Protein AF-0000000070788888 (afdb_homodimer)

Radius of gyration: 20.38 Å; Cα contacts (8 Å, |Δi|>4): 333; chains: 2; bounding box: 32×64×66 Å

Sequence (188 aa):
LLFDRRIIEQEYDDLLVMGDFNGVLNTALDKSKSEGKSKNTKGGELPRYFLKMKEDLNLVDIWRNMHGNEHDYTFLSNRHMTWTRIDMIWGNKSLLFDRRIIEQEYDDLLVMGDFNGVLNTALDKSKSEGKSKNTKGGELPRYFLKMKEDLNLVDIWRNMHGNEHDYTFLSNRHMTWTRIDMIWGNKS

Solvent-accessible surface area (backbone atoms only — not comparable to full-atom values): 10886 Å² total; per-residue (Å²): 133,75,78,72,76,66,75,72,69,78,81,51,68,45,42,38,39,36,34,50,64,83,21,17,89,43,63,86,54,22,35,44,52,23,78,95,42,95,54,66,67,86,74,57,59,52,57,64,68,56,56,50,47,32,59,70,45,46,44,38,56,48,65,47,72,75,51,56,84,60,73,63,66,72,42,75,38,77,90,64,49,27,40,29,27,24,66,50,46,31,28,30,74,126,133,75,78,71,75,65,73,71,67,78,80,51,68,45,43,38,39,36,35,50,66,82,22,17,88,43,63,85,54,22,34,44,54,23,79,96,41,95,53,66,67,86,73,57,58,52,58,65,68,54,56,48,46,32,59,71,44,47,43,37,53,50,62,46,71,76,51,57,84,60,73,63,67,71,42,78,37,77,91,63,49,27,40,28,26,26,66,49,46,31,28,29,74,126

Foldseek 3Di:
DPPPVPPVLDAAAWDKDWFFQQAAADQVQFKDDFVPDPDRDDDRHGDVVVVVVCVSHVKDFPVCVVVPRHHDFDDADPVRRMGGHRTTMIHHDD/DPPPVPPVLDAAAWDKDWFFQQAAADCVQFKDDFVPDPDRDDDRHGDVVVVVVCVSHVKDFPVCVVVPRHHDFDDADPVRRMGGHRTTMIHHDD

Nearest PDB structures (foldseek):
  7n8k-assembly2_B  TM=8.377E-01  e=1.639E-04  Homo sapiens
  7n94-assembly2_B  TM=7.993E-01  e=1.123E-03  Homo sapiens
  8uw3-assembly1_A  TM=7.508E-01  e=6.720E-04  Homo sapiens
  6w4t-assembly1_A  TM=6.962E-01  e=1.067E-01  Homo sapiens
  7n8k-assembly2_B  TM=8.375E-01  e=1.957E-04  Homo sapiens

InterPro domains:
  IPR036691 Endonuclease/exonuclease/phosphatase superfamily [G3DSA:3.60.10.10] (2-94)
  IPR036691 Endonuclease/exonuclease/phosphatase superfamily [SSF56219] (11-93)

Organism: Anolis carolinensis (NCBI:txid28377)

Secondary structure (DSSP, 8-state):
-------------SEEEEEE-SSBS-HHHHBPPPTT-SSPPS--BPPHHHHHHHHHTTEEEHHHHHHTT----SEEETTTTEEE--EEEEEE--/-------------SEEEEEE-SSBS-HHHHBPPPTT-SSPPS--BPPHHHHHHHHHTTEEEHHHHHHTT----SEEETTTTEEE--EEEEEE--

Structure (mmCIF, N/CA/C/O backbone):
data_AF-0000000070788888-model_v1
#
loop_
_entity.id
_entity.type
_entity.pdbx_description
1 polymer 'Endonuclease/exonuclease/phosphatase domain-containing protein'
#
loop_
_atom_site.group_PDB
_atom_site.id
_atom_site.type_symbol
_atom_site.label_atom_id
_atom_site.label_alt_id
_atom_site.label_comp_id
_atom_site.label_asym_id
_atom_site.label_entity_id
_atom_site.label_seq_id
_atom_site.pdbx_PDB_ins_code
_atom_site.Cartn_x
_atom_site.Cartn_y
_atom_site.Cartn_z
_atom_site.occupancy
_atom_site.B_iso_or_equiv
_atom_site.auth_seq_id
_atom_site.auth_comp_id
_atom_site.auth_asym_id
_atom_site.auth_atom_id
_atom_site.pdbx_PDB_model_num
ATOM 1 N N . LEU A 1 1 ? 22.297 -6.629 -31.297 1 23.7 1 LEU A N 1
ATOM 2 C CA . LEU A 1 1 ? 21.016 -7.156 -30.859 1 23.7 1 LEU A CA 1
ATOM 3 C C . LEU A 1 1 ? 20.828 -6.953 -29.359 1 23.7 1 LEU A C 1
ATOM 5 O O . LEU A 1 1 ? 21.359 -7.723 -28.547 1 23.7 1 LEU A O 1
ATOM 9 N N . LEU A 1 2 ? 21.094 -5.797 -28.812 1 26.08 2 LEU A N 1
ATOM 10 C CA . LEU A 1 2 ? 21.391 -5.32 -27.469 1 26.08 2 LEU A CA 1
ATOM 11 C C . LEU A 1 2 ? 20.266 -5.711 -26.5 1 26.08 2 LEU A C 1
ATOM 13 O O . LEU A 1 2 ? 19.094 -5.484 -26.797 1 26.08 2 LEU A O 1
ATOM 17 N N . PHE A 1 3 ? 20.297 -7.012 -26.031 1 27.67 3 PHE A N 1
ATOM 18 C CA . PHE A 1 3 ? 19.375 -7.504 -25.016 1 27.67 3 PHE A CA 1
ATOM 19 C C . PHE A 1 3 ? 18.984 -6.387 -24.047 1 27.67 3 PHE A C 1
ATOM 21 O O . PHE A 1 3 ? 19.812 -5.934 -23.25 1 27.67 3 PHE A O 1
ATOM 28 N N . ASP A 1 4 ? 18.484 -5.25 -24.469 1 34.06 4 ASP A N 1
ATOM 29 C CA . ASP A 1 4 ? 18.016 -4.109 -23.703 1 34.06 4 ASP A CA 1
ATOM 30 C C . ASP A 1 4 ? 17.406 -4.559 -22.375 1 34.06 4 ASP A C 1
ATOM 32 O O . ASP A 1 4 ? 16.438 -5.312 -22.359 1 34.06 4 ASP A O 1
ATOM 36 N N . ARG A 1 5 ? 18.234 -4.992 -21.5 1 33.44 5 ARG A N 1
ATOM 37 C CA . ARG A 1 5 ? 17.984 -5.355 -20.109 1 33.44 5 ARG A CA 1
ATOM 38 C C . ARG A 1 5 ? 16.844 -4.539 -19.531 1 33.44 5 ARG A C 1
ATOM 40 O O . ARG A 1 5 ? 17.062 -3.482 -18.938 1 33.44 5 ARG A O 1
ATOM 47 N N . ARG A 1 6 ? 15.938 -4 -20.312 1 36.09 6 ARG A N 1
ATOM 48 C CA . ARG A 1 6 ? 14.75 -3.293 -19.844 1 36.09 6 ARG A CA 1
ATOM 49 C C . ARG A 1 6 ? 14.242 -3.885 -18.531 1 36.09 6 ARG A C 1
ATOM 51 O O . ARG A 1 6 ? 13.766 -5.023 -18.5 1 36.09 6 ARG A O 1
ATOM 58 N N . ILE A 1 7 ? 14.938 -3.85 -17.422 1 41.09 7 ILE A N 1
ATOM 59 C CA . ILE A 1 7 ? 14.352 -4.066 -16.109 1 41.09 7 ILE A CA 1
ATOM 60 C C . ILE A 1 7 ? 12.859 -3.752 -16.141 1 41.09 7 ILE A C 1
ATOM 62 O O . ILE A 1 7 ? 12.469 -2.594 -16.297 1 41.09 7 ILE A O 1
ATOM 66 N N . ILE A 1 8 ? 12.094 -4.297 -16.984 1 44.91 8 ILE A N 1
ATOM 67 C CA . ILE A 1 8 ? 10.648 -4.125 -17.078 1 44.91 8 ILE A CA 1
ATOM 68 C C . ILE A 1 8 ? 10.062 -3.904 -15.688 1 44.91 8 ILE A C 1
ATOM 70 O O . ILE A 1 8 ? 10.023 -4.824 -14.867 1 44.91 8 ILE A O 1
ATOM 74 N N . GLU A 1 9 ? 10.508 -2.777 -15.164 1 58.59 9 GLU A N 1
ATOM 75 C CA . GLU A 1 9 ? 9.844 -2.359 -13.93 1 58.59 9 GLU A CA 1
ATOM 76 C C . GLU A 1 9 ? 8.359 -2.715 -13.945 1 58.59 9 GLU A C 1
ATOM 78 O O . GLU A 1 9 ? 7.68 -2.506 -14.953 1 58.59 9 GLU A O 1
ATOM 83 N N . GLN A 1 10 ? 8.008 -3.73 -13.266 1 69.69 10 GLN A N 1
ATOM 84 C CA . GLN A 1 10 ? 6.594 -4.078 -13.133 1 69.69 10 GLN A CA 1
ATOM 85 C C . GLN A 1 10 ? 5.742 -2.84 -12.875 1 69.69 10 GLN A C 1
ATOM 87 O O . GLN A 1 10 ? 6.109 -1.99 -12.055 1 69.69 10 GLN A O 1
ATOM 92 N N . GLU A 1 11 ? 4.875 -2.572 -13.914 1 81 11 GLU A N 1
ATOM 93 C CA . GLU A 1 11 ? 3.936 -1.466 -13.766 1 81 11 GLU A CA 1
ATOM 94 C C . GLU A 1 11 ? 2.662 -1.912 -13.055 1 81 11 GLU A C 1
ATOM 96 O O . GLU A 1 11 ? 2.15 -3.004 -13.32 1 81 11 GLU A O 1
ATOM 101 N N . TYR A 1 12 ? 2.381 -1.218 -12 1 90.5 12 TYR A N 1
ATOM 102 C CA . TYR A 1 12 ? 1.129 -1.431 -11.289 1 90.5 12 TYR A CA 1
ATOM 103 C C . TYR A 1 12 ? 0.077 -0.413 -11.711 1 90.5 12 TYR A C 1
ATOM 105 O O . TYR A 1 12 ? 0.344 0.79 -11.742 1 90.5 12 TYR A O 1
ATOM 113 N N . ASP A 1 13 ? -1.108 -0.972 -12.125 1 92.31 13 ASP A N 1
ATOM 114 C CA . ASP A 1 13 ? -2.094 -0.045 -12.672 1 92.31 13 ASP A CA 1
ATOM 115 C C . ASP A 1 13 ? -3.445 -0.207 -11.977 1 92.31 13 ASP A C 1
ATOM 117 O O . ASP A 1 13 ? -4.402 0.503 -12.297 1 92.31 13 ASP A O 1
ATOM 121 N N . ASP A 1 14 ? -3.566 -1.06 -11.062 1 96.25 14 ASP A N 1
ATOM 122 C CA . ASP A 1 14 ? -4.879 -1.353 -10.5 1 96.25 14 ASP A CA 1
ATOM 123 C C . ASP A 1 14 ? -4.781 -1.612 -9 1 96.25 14 ASP A C 1
ATOM 125 O O . ASP A 1 14 ? -5.363 -2.574 -8.492 1 96.25 14 ASP A O 1
ATOM 129 N N . LEU A 1 15 ? -4.047 -0.712 -8.266 1 97.81 15 LEU A N 1
ATOM 130 C CA . LEU A 1 15 ? -3.932 -0.817 -6.812 1 97.81 15 LEU A CA 1
ATOM 131 C C . LEU A 1 15 ? -4.566 0.387 -6.125 1 97.81 15 LEU A C 1
ATOM 133 O O . LEU A 1 15 ? -4.543 1.496 -6.664 1 97.81 15 LEU A O 1
ATOM 137 N N . LEU A 1 16 ? -5.141 0.139 -4.988 1 98.12 16 LEU A N 1
ATOM 138 C CA . LEU A 1 16 ? -5.691 1.165 -4.109 1 98.12 16 LEU A CA 1
ATOM 139 C C . LEU A 1 16 ? -5.152 1.015 -2.689 1 98.12 16 LEU A C 1
ATOM 141 O O . LEU A 1 16 ? -5.086 -0.097 -2.16 1 98.12 16 LEU A O 1
ATOM 145 N N . VAL A 1 17 ? -4.684 2.051 -2.129 1 98.38 17 VAL A N 1
ATOM 146 C CA . VAL A 1 17 ? -4.324 2.152 -0.719 1 98.38 17 VAL A CA 1
ATOM 147 C C . VAL A 1 17 ? -5.168 3.234 -0.046 1 98.38 17 VAL A C 1
ATOM 149 O O . VAL A 1 17 ? -5.246 4.363 -0.538 1 98.38 17 VAL A O 1
ATOM 152 N N . MET A 1 18 ? -5.809 2.875 1.058 1 98.56 18 MET A N 1
ATOM 153 C CA . MET A 1 18 ? -6.668 3.895 1.655 1 98.56 18 MET A CA 1
ATOM 154 C C . MET A 1 18 ? -6.809 3.676 3.158 1 98.56 18 MET A C 1
ATOM 156 O O . MET A 1 18 ? -6.566 2.574 3.654 1 98.56 18 MET A O 1
ATOM 160 N N . GLY A 1 19 ? -7.148 4.719 3.885 1 98 19 GLY A N 1
ATOM 161 C CA . GLY A 1 19 ? -7.414 4.656 5.312 1 98 19 GLY A CA 1
ATOM 162 C C . GLY A 1 19 ? -6.715 5.754 6.098 1 98 19 GLY A C 1
ATOM 163 O O . GLY A 1 19 ? -6.496 6.848 5.578 1 98 19 GLY A O 1
ATOM 164 N N . ASP A 1 20 ? -6.559 5.473 7.398 1 97.31 20 ASP A N 1
ATOM 165 C CA . ASP A 1 20 ? -5.871 6.367 8.328 1 97.31 20 ASP A CA 1
ATOM 166 C C . ASP A 1 20 ? -4.359 6.145 8.281 1 97.31 20 ASP A C 1
ATOM 168 O O . ASP A 1 20 ? -3.863 5.125 8.766 1 97.31 20 ASP A O 1
ATOM 172 N N . PHE A 1 21 ? -3.605 7.117 7.707 1 97.31 21 PHE A N 1
ATOM 173 C CA . PHE A 1 21 ? -2.172 6.957 7.492 1 97.31 21 PHE A CA 1
ATOM 174 C C . PHE A 1 21 ? -1.39 7.402 8.719 1 97.31 21 PHE A C 1
ATOM 176 O O . PHE A 1 21 ? -0.19 7.137 8.828 1 97.31 21 PHE A O 1
ATOM 183 N N . ASN A 1 22 ? -1.995 8.102 9.602 1 95.12 22 ASN A N 1
ATOM 184 C CA . ASN A 1 22 ? -1.4 8.586 10.844 1 95.12 22 ASN A CA 1
ATOM 185 C C . ASN A 1 22 ? -0.267 9.578 10.57 1 95.12 22 ASN A C 1
ATOM 187 O O . ASN A 1 22 ? 0.652 9.703 11.383 1 95.12 22 ASN A O 1
ATOM 191 N N . GLY A 1 23 ? -0.285 10.18 9.414 1 95.94 23 GLY A N 1
ATOM 192 C CA . GLY A 1 23 ? 0.644 11.219 8.992 1 95.94 23 GLY A CA 1
ATOM 193 C C . GLY A 1 23 ? 0.196 11.945 7.734 1 95.94 23 GLY A C 1
ATOM 194 O O . GLY A 1 23 ? -0.717 11.492 7.043 1 95.94 23 GLY A O 1
ATOM 195 N N . VAL A 1 24 ? 0.851 13.078 7.594 1 97.25 24 VAL A N 1
ATOM 196 C CA . VAL A 1 24 ? 0.457 13.875 6.438 1 97.25 24 VAL A CA 1
ATOM 197 C C . VAL A 1 24 ? 1.445 13.656 5.293 1 97.25 24 VAL A C 1
ATOM 199 O O . VAL A 1 24 ? 2.639 13.453 5.527 1 97.25 24 VAL A O 1
ATOM 202 N N . LEU A 1 25 ? 0.884 13.688 4.102 1 97.12 25 LEU A N 1
ATOM 203 C CA . LEU A 1 25 ? 1.721 13.555 2.912 1 97.12 25 LEU A CA 1
ATOM 204 C C . LEU A 1 25 ? 2.393 14.883 2.576 1 97.12 25 LEU A C 1
ATOM 206 O O . LEU A 1 25 ? 3.584 14.922 2.26 1 97.12 25 LEU A O 1
ATOM 210 N N . ASN A 1 26 ? 1.706 15.938 2.602 1 95.69 26 ASN A N 1
ATOM 211 C CA . ASN A 1 26 ? 2.17 17.297 2.324 1 95.69 26 ASN A CA 1
ATOM 212 C C . ASN A 1 26 ? 1.922 18.219 3.51 1 95.69 26 ASN A C 1
ATOM 214 O O . ASN A 1 26 ? 0.785 18.625 3.766 1 95.69 26 ASN A O 1
ATOM 218 N N . THR A 1 27 ? 2.969 18.578 4.16 1 95 27 THR A N 1
ATOM 219 C CA . THR A 1 27 ? 2.834 19.359 5.379 1 95 27 THR A CA 1
ATOM 220 C C . THR A 1 27 ? 2.213 20.719 5.074 1 95 27 THR A C 1
ATOM 222 O O . THR A 1 27 ? 1.377 21.219 5.836 1 95 27 THR A O 1
ATOM 225 N N . ALA A 1 28 ? 2.57 21.328 3.982 1 93.75 28 ALA A N 1
ATOM 226 C CA . ALA A 1 28 ? 2.092 22.672 3.633 1 93.75 28 ALA A CA 1
ATOM 227 C C . ALA A 1 28 ? 0.586 22.656 3.381 1 93.75 28 ALA A C 1
ATOM 229 O O . ALA A 1 28 ? -0.112 23.625 3.727 1 93.75 28 ALA A O 1
ATOM 230 N N . LEU A 1 29 ? 0.099 21.578 2.854 1 95.94 29 LEU A N 1
ATOM 231 C CA . LEU A 1 29 ? -1.293 21.547 2.418 1 95.94 29 LEU A CA 1
ATOM 232 C C . LEU A 1 29 ? -2.143 20.703 3.365 1 95.94 29 LEU A C 1
ATOM 234 O O . LEU A 1 29 ? -3.342 20.953 3.512 1 95.94 29 LEU A O 1
ATOM 238 N N . ASP A 1 30 ? -1.501 19.766 4.059 1 97.25 30 ASP A N 1
ATOM 239 C CA . ASP A 1 30 ? -2.281 18.781 4.801 1 97.25 30 ASP A CA 1
ATOM 240 C C . ASP A 1 30 ? -2.158 19 6.305 1 97.25 30 ASP A C 1
ATOM 242 O O . ASP A 1 30 ? -2.637 18.188 7.098 1 97.25 30 ASP A O 1
ATOM 246 N N . LYS A 1 31 ? -1.544 20.016 6.77 1 96.19 31 LYS A N 1
ATOM 247 C CA . LYS A 1 31 ? -1.396 20.391 8.172 1 96.19 31 LYS A CA 1
ATOM 248 C C . LYS A 1 31 ? -1.62 21.891 8.359 1 96.19 31 LYS A C 1
ATOM 250 O O . LYS A 1 31 ? -1.039 22.703 7.645 1 96.19 31 LYS A O 1
ATOM 255 N N . SER A 1 32 ? -2.502 22.172 9.297 1 94.5 32 SER A N 1
ATOM 256 C CA . SER A 1 32 ? -2.746 23.578 9.57 1 94.5 32 SER A CA 1
ATOM 257 C C . SER A 1 32 ? -1.617 24.188 10.406 1 94.5 32 SER A C 1
ATOM 259 O O . SER A 1 32 ? -0.871 23.469 11.062 1 94.5 32 SER A O 1
ATOM 261 N N . LYS A 1 33 ? -1.509 25.5 10.375 1 90.75 33 LYS A N 1
ATOM 262 C CA . LYS A 1 33 ? -0.571 26.203 11.242 1 90.75 33 LYS A CA 1
ATOM 263 C C . LYS A 1 33 ? -1.072 26.234 12.688 1 90.75 33 LYS A C 1
ATOM 265 O O . LYS A 1 33 ? -2.279 26.281 12.93 1 90.75 33 LYS A O 1
ATOM 270 N N . SER A 1 34 ? -0.052 25.953 13.508 1 85.31 34 SER A N 1
ATOM 271 C CA . SER A 1 34 ? -0.426 26.047 14.922 1 85.31 34 SER A CA 1
ATOM 272 C C . SER A 1 34 ? -0.828 27.469 15.289 1 85.31 34 SER A C 1
ATOM 274 O O . SER A 1 34 ? -0.325 28.438 14.703 1 85.31 34 SER A O 1
ATOM 276 N N . GLU A 1 35 ? -1.827 27.547 16.141 1 75.94 35 GLU A N 1
ATOM 277 C CA . GLU A 1 35 ? -2.24 28.875 16.594 1 75.94 35 GLU A CA 1
ATOM 278 C C . GLU A 1 35 ? -1.044 29.688 17.078 1 75.94 35 GLU A C 1
ATOM 280 O O . GLU A 1 35 ? -0.253 29.234 17.891 1 75.94 35 GLU A O 1
ATOM 285 N N . GLY A 1 36 ? -0.993 30.844 16.547 1 72 36 GLY A N 1
ATOM 286 C CA . GLY A 1 36 ? 0.026 31.781 17 1 72 36 GLY A CA 1
ATOM 287 C C . GLY A 1 36 ? 1.335 31.641 16.25 1 72 36 GLY A C 1
ATOM 288 O O . GLY A 1 36 ? 2.268 32.406 16.469 1 72 36 GLY A O 1
ATOM 289 N N . LYS A 1 37 ? 1.478 30.484 15.57 1 71.94 37 LYS A N 1
ATOM 290 C CA . LYS A 1 37 ? 2.717 30.281 14.82 1 71.94 37 LYS A CA 1
ATOM 291 C C . LYS A 1 37 ? 2.506 30.547 13.328 1 71.94 37 LYS A C 1
ATOM 293 O O . LYS A 1 37 ? 1.442 30.234 12.789 1 71.94 37 LYS A O 1
ATOM 298 N N . SER A 1 38 ? 3.434 31.234 12.727 1 73.31 38 SER A N 1
ATOM 299 C CA . SER A 1 38 ? 3.35 31.547 11.305 1 73.31 38 SER A CA 1
ATOM 300 C C . SER A 1 38 ? 3.795 30.359 10.453 1 73.31 38 SER A C 1
ATOM 302 O O . SER A 1 38 ? 3.479 30.297 9.266 1 73.31 38 SER A O 1
ATOM 304 N N . LYS A 1 39 ? 4.535 29.438 11.133 1 74.19 39 LYS A N 1
ATOM 305 C CA . LYS A 1 39 ? 5.035 28.297 10.383 1 74.19 39 LYS A CA 1
ATOM 306 C C . LYS A 1 39 ? 4.453 26.984 10.922 1 74.19 39 LYS A C 1
ATOM 308 O O . LYS A 1 39 ? 4.012 26.922 12.07 1 74.19 39 LYS A O 1
ATOM 313 N N . ASN A 1 40 ? 4.395 26 10 1 73.19 40 ASN A N 1
ATOM 314 C CA . ASN A 1 40 ? 3.908 24.688 10.414 1 73.19 40 ASN A CA 1
ATOM 315 C C . ASN A 1 40 ? 4.848 24.031 11.43 1 73.19 40 ASN A C 1
ATOM 317 O O . ASN A 1 40 ? 6.062 24.234 11.375 1 73.19 40 ASN A O 1
ATOM 321 N N . THR A 1 41 ? 4.234 23.453 12.43 1 76.19 41 THR A N 1
ATOM 322 C CA . THR A 1 41 ? 5.031 22.688 13.375 1 76.19 41 THR A CA 1
ATOM 323 C C . THR A 1 41 ? 5.676 21.484 12.68 1 76.19 41 THR A C 1
ATOM 325 O O . THR A 1 41 ? 5.121 20.938 11.727 1 76.19 41 THR A O 1
ATOM 328 N N . LYS A 1 42 ? 6.914 21.281 13.141 1 75.69 42 LYS A N 1
ATOM 329 C CA . LYS A 1 42 ? 7.633 20.109 12.625 1 75.69 42 LYS A CA 1
ATOM 330 C C . LYS A 1 42 ? 7.016 18.812 13.133 1 75.69 42 LYS A C 1
ATOM 332 O O . LYS A 1 42 ? 6.422 18.781 14.211 1 75.69 42 LYS A O 1
ATOM 337 N N . GLY A 1 43 ? 6.98 17.828 12.234 1 81.88 43 GLY A N 1
ATOM 338 C CA . GLY A 1 43 ? 6.512 16.5 12.641 1 81.88 43 GLY A CA 1
ATOM 339 C C . GLY A 1 43 ? 5.156 16.156 12.055 1 81.88 43 GLY A C 1
ATOM 340 O O . GLY A 1 43 ? 4.469 17 11.5 1 81.88 43 GLY A O 1
ATOM 341 N N . GLY A 1 44 ? 4.891 14.945 12.094 1 90.56 44 GLY A N 1
ATOM 342 C CA . GLY A 1 44 ? 3.598 14.453 11.648 1 90.56 44 GLY A CA 1
ATOM 343 C C . GLY A 1 44 ? 3.592 14.008 10.203 1 90.56 44 GLY A C 1
ATOM 344 O O . GLY A 1 44 ? 2.541 13.656 9.656 1 90.56 44 GLY A O 1
ATOM 345 N N . GLU A 1 45 ? 4.781 14.133 9.68 1 94.56 45 GLU A N 1
ATOM 346 C CA . GLU A 1 45 ? 4.898 13.68 8.297 1 94.56 45 GLU A CA 1
ATOM 347 C C . GLU A 1 45 ? 4.898 12.156 8.211 1 94.56 45 GLU A C 1
ATOM 349 O O . GLU A 1 45 ? 5.312 11.477 9.148 1 94.56 45 GLU A O 1
ATOM 354 N N . LEU A 1 46 ? 4.484 11.656 6.98 1 95.56 46 LEU A N 1
ATOM 355 C CA . LEU A 1 46 ? 4.555 10.227 6.719 1 95.56 46 LEU A CA 1
ATOM 356 C C . LEU A 1 46 ? 6 9.742 6.715 1 95.56 46 LEU A C 1
ATOM 358 O O . LEU A 1 46 ? 6.887 10.43 6.207 1 95.56 46 LEU A O 1
ATOM 362 N N . PRO A 1 47 ? 6.105 8.531 7.32 1 93.75 47 PRO A N 1
ATOM 363 C CA . PRO A 1 47 ? 7.441 7.949 7.191 1 93.75 47 PRO A CA 1
ATOM 364 C C . PRO A 1 47 ? 7.852 7.73 5.738 1 93.75 47 PRO A C 1
ATOM 366 O O . PRO A 1 47 ? 6.996 7.617 4.859 1 93.75 47 PRO A O 1
ATOM 369 N N . ARG A 1 48 ? 9.117 7.605 5.621 1 92.69 48 ARG A N 1
ATOM 370 C CA . ARG A 1 48 ? 9.711 7.523 4.289 1 92.69 48 ARG A CA 1
ATOM 371 C C . ARG A 1 48 ? 9.211 6.289 3.545 1 92.69 48 ARG A C 1
ATOM 373 O O . ARG A 1 48 ? 9.086 6.305 2.318 1 92.69 48 ARG A O 1
ATOM 380 N N . TYR A 1 49 ? 8.938 5.262 4.234 1 90.44 49 TYR A N 1
ATOM 381 C CA . TYR A 1 49 ? 8.539 4.039 3.545 1 90.44 49 TYR A CA 1
ATOM 382 C C . TYR A 1 49 ? 7.199 4.215 2.844 1 90.44 49 TYR A C 1
ATOM 384 O O . TYR A 1 49 ? 6.91 3.529 1.86 1 90.44 49 TYR A O 1
ATOM 392 N N . PHE A 1 50 ? 6.434 5.148 3.25 1 95.44 50 PHE A N 1
ATOM 393 C CA . PHE A 1 50 ? 5.215 5.453 2.514 1 95.44 50 PHE A CA 1
ATOM 394 C C . PHE A 1 50 ? 5.535 6.141 1.192 1 95.44 50 PHE A C 1
ATOM 396 O O . PHE A 1 50 ? 4.898 5.863 0.172 1 95.44 50 PHE A O 1
ATOM 403 N N . LEU A 1 51 ? 6.461 7.066 1.311 1 94.38 51 LEU A N 1
ATOM 404 C CA . LEU A 1 51 ? 6.848 7.773 0.095 1 94.38 51 LEU A CA 1
ATOM 405 C C . LEU A 1 51 ? 7.453 6.816 -0.925 1 94.38 51 LEU A C 1
ATOM 407 O O . LEU A 1 51 ? 7.156 6.906 -2.119 1 94.38 51 LEU A O 1
ATOM 411 N N . LYS A 1 52 ? 8.188 5.949 -0.439 1 93 52 LYS A N 1
ATOM 412 C CA . LYS A 1 52 ? 8.781 4.934 -1.305 1 93 52 LYS A CA 1
ATOM 413 C C . LYS A 1 52 ? 7.711 4.035 -1.917 1 93 52 LYS A C 1
ATOM 415 O O . LYS A 1 52 ? 7.758 3.727 -3.109 1 93 52 LYS A O 1
ATOM 420 N N . MET A 1 53 ? 6.797 3.672 -1.131 1 93.75 53 MET A N 1
ATOM 421 C CA . MET A 1 53 ? 5.68 2.863 -1.608 1 93.75 53 MET A CA 1
ATOM 422 C C . MET A 1 53 ? 4.914 3.59 -2.711 1 93.75 53 MET A C 1
ATOM 424 O O . MET A 1 53 ? 4.613 3.004 -3.752 1 93.75 53 MET A O 1
ATOM 428 N N . LYS A 1 54 ? 4.656 4.781 -2.414 1 95.25 54 LYS A N 1
ATOM 429 C CA . LYS A 1 54 ? 3.93 5.609 -3.373 1 95.25 54 LYS A CA 1
ATOM 430 C C . LYS A 1 54 ? 4.656 5.668 -4.711 1 95.25 54 LYS A C 1
ATOM 432 O O . LYS A 1 54 ? 4.035 5.531 -5.77 1 95.25 54 LYS A O 1
ATOM 437 N N . GLU A 1 55 ? 5.922 5.785 -4.645 1 92.56 55 GLU A N 1
ATOM 438 C CA . GLU A 1 55 ? 6.754 5.875 -5.84 1 92.56 55 GLU A CA 1
ATOM 439 C C . GLU A 1 55 ? 6.867 4.52 -6.535 1 92.56 55 GLU A C 1
ATOM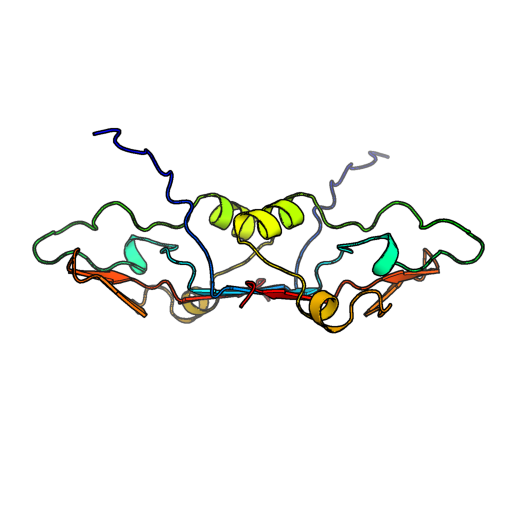 441 O O . GLU A 1 55 ? 6.637 4.418 -7.742 1 92.56 55 GLU A O 1
ATOM 446 N N . ASP A 1 56 ? 7.16 3.492 -5.793 1 90.94 56 ASP A N 1
ATOM 447 C CA . ASP A 1 56 ? 7.379 2.16 -6.352 1 90.94 56 ASP A CA 1
ATOM 448 C C . ASP A 1 56 ? 6.113 1.641 -7.031 1 90.94 56 ASP A C 1
ATOM 450 O O . ASP A 1 56 ? 6.191 0.941 -8.047 1 90.94 56 ASP A O 1
ATOM 454 N N . LEU A 1 57 ? 5.008 2.004 -6.531 1 94.38 57 LEU A N 1
ATOM 455 C CA . LEU A 1 57 ? 3.75 1.464 -7.035 1 94.38 57 LEU A CA 1
ATOM 456 C C . LEU A 1 57 ? 3.053 2.471 -7.941 1 94.38 57 LEU A C 1
ATOM 458 O O . LEU A 1 57 ? 1.948 2.213 -8.43 1 94.38 57 LEU A O 1
ATOM 462 N N . ASN A 1 58 ? 3.672 3.598 -8.117 1 94.12 58 ASN A N 1
ATOM 463 C CA . ASN A 1 58 ? 3.115 4.648 -8.961 1 94.12 58 ASN A CA 1
ATOM 464 C C . ASN A 1 58 ? 1.725 5.066 -8.492 1 94.12 58 ASN A C 1
ATOM 466 O O . ASN A 1 58 ? 0.786 5.125 -9.289 1 94.12 58 ASN A O 1
ATOM 470 N N . LEU A 1 59 ? 1.648 5.379 -7.254 1 96.81 59 LEU A N 1
ATOM 471 C CA . LEU A 1 59 ? 0.387 5.801 -6.656 1 96.81 59 LEU A CA 1
ATOM 472 C C . LEU A 1 59 ? 0.307 7.32 -6.566 1 96.81 59 LEU A C 1
ATOM 474 O O . LEU A 1 59 ? 1.331 7.992 -6.438 1 96.81 59 LEU A O 1
ATOM 478 N N . VAL A 1 60 ? -0.957 7.789 -6.652 1 97.19 60 VAL A N 1
ATOM 479 C CA . VAL A 1 60 ? -1.205 9.211 -6.438 1 97.19 60 VAL A CA 1
ATOM 480 C C . VAL A 1 60 ? -2.299 9.391 -5.387 1 97.19 60 VAL A C 1
ATOM 482 O O . VAL A 1 60 ? -3.094 8.477 -5.148 1 97.19 60 VAL A O 1
ATOM 485 N N . ASP A 1 61 ? -2.217 10.531 -4.758 1 97.75 61 ASP A N 1
ATOM 486 C CA . ASP A 1 61 ? -3.307 10.922 -3.867 1 97.75 61 ASP A CA 1
ATOM 487 C C . ASP A 1 61 ? -4.523 11.398 -4.664 1 97.75 61 ASP A C 1
ATOM 489 O O . ASP A 1 61 ? -4.539 12.516 -5.172 1 97.75 61 ASP A O 1
ATOM 493 N N . ILE A 1 62 ? -5.527 10.578 -4.691 1 97.25 62 ILE A N 1
ATOM 494 C CA . ILE A 1 62 ? -6.664 10.797 -5.578 1 97.25 62 ILE A CA 1
ATOM 495 C C . ILE A 1 62 ? -7.395 12.078 -5.172 1 97.25 62 ILE A C 1
ATOM 497 O O . ILE A 1 62 ? -7.781 12.875 -6.031 1 97.25 62 ILE A O 1
ATOM 501 N N . TRP A 1 63 ? -7.684 12.266 -3.857 1 97.56 63 TRP A N 1
ATOM 502 C CA . TRP A 1 63 ? -8.344 13.477 -3.383 1 97.56 63 TRP A CA 1
ATOM 503 C C . TRP A 1 63 ? -7.562 14.719 -3.809 1 97.56 63 TRP A C 1
ATOM 505 O O . TRP A 1 63 ? -8.148 15.703 -4.266 1 97.56 63 TRP A O 1
ATOM 515 N N . ARG A 1 64 ? -6.262 14.727 -3.611 1 96.94 64 ARG A N 1
ATOM 516 C CA . ARG A 1 64 ? -5.422 15.859 -3.967 1 96.94 64 ARG A CA 1
ATOM 517 C C . ARG A 1 64 ? -5.484 16.141 -5.465 1 96.94 64 ARG A C 1
ATOM 519 O O . ARG A 1 64 ? -5.52 17.297 -5.883 1 96.94 64 ARG A O 1
ATOM 526 N N . ASN A 1 65 ? -5.465 15.117 -6.227 1 95.5 65 ASN A N 1
ATOM 527 C CA . ASN A 1 65 ? -5.578 15.289 -7.672 1 95.5 65 ASN A CA 1
ATOM 528 C C . ASN A 1 65 ? -6.883 15.977 -8.047 1 95.5 65 ASN A C 1
ATOM 530 O O . ASN A 1 65 ? -6.926 16.734 -9.016 1 95.5 65 ASN A O 1
ATOM 534 N N . MET A 1 66 ? -7.898 15.734 -7.352 1 96.31 66 MET A N 1
ATOM 535 C CA . MET A 1 66 ? -9.227 16.266 -7.664 1 96.31 66 MET A CA 1
ATOM 536 C C . MET A 1 66 ? -9.406 17.656 -7.086 1 96.31 66 MET A C 1
ATOM 538 O O . MET A 1 66 ? -10.133 18.484 -7.648 1 96.31 66 MET A O 1
ATOM 542 N N . HIS A 1 67 ? -8.703 18 -5.992 1 97.44 67 HIS A N 1
ATOM 543 C CA . HIS A 1 67 ? -9.008 19.219 -5.254 1 97.44 67 HIS A CA 1
ATOM 544 C C . HIS A 1 67 ? -7.824 20.172 -5.277 1 97.44 67 HIS A C 1
ATOM 546 O O . HIS A 1 67 ? -7.926 21.297 -4.777 1 97.44 67 HIS A O 1
ATOM 552 N N . GLY A 1 68 ? -6.773 19.703 -5.812 1 96.06 68 GLY A N 1
ATOM 553 C CA . GLY A 1 68 ? -5.617 20.562 -5.965 1 96.06 68 GLY A CA 1
ATOM 554 C C . GLY A 1 68 ? -5.043 21.031 -4.641 1 96.06 68 GLY A C 1
ATOM 555 O O . GLY A 1 68 ? -4.727 20.219 -3.773 1 96.06 68 GLY A O 1
ATOM 556 N N . ASN A 1 69 ? -5.051 22.375 -4.406 1 96.75 69 ASN A N 1
ATOM 557 C CA . ASN A 1 69 ? -4.398 22.922 -3.225 1 96.75 69 ASN A CA 1
ATOM 558 C C . ASN A 1 69 ? -5.402 23.219 -2.113 1 96.75 69 ASN A C 1
ATOM 560 O O . ASN A 1 69 ? -5.078 23.906 -1.144 1 96.75 69 ASN A O 1
ATOM 564 N N . GLU A 1 70 ? -6.559 22.703 -2.266 1 97 70 GLU A N 1
ATOM 565 C CA . GLU A 1 70 ? -7.555 22.906 -1.217 1 97 70 GLU A CA 1
ATOM 566 C C . GLU A 1 70 ? -7.109 22.266 0.097 1 97 70 GLU A C 1
ATOM 568 O O . GLU A 1 70 ? -6.383 21.266 0.096 1 97 70 GLU A O 1
ATOM 573 N N . HIS A 1 71 ? -7.539 22.938 1.163 1 96.62 71 HIS A N 1
ATOM 574 C CA . HIS A 1 71 ? -7.246 22.406 2.488 1 96.62 71 HIS A CA 1
ATOM 575 C C . HIS A 1 71 ? -8.445 21.656 3.059 1 96.62 71 HIS A C 1
ATOM 577 O O . HIS A 1 71 ? -9.578 22.141 3.004 1 96.62 71 HIS A O 1
ATOM 583 N N . ASP A 1 72 ? -8.281 20.453 3.457 1 96.75 72 ASP A N 1
ATOM 584 C CA . ASP A 1 72 ? -9.242 19.641 4.195 1 96.75 72 ASP A CA 1
ATOM 585 C C . ASP A 1 72 ? -8.539 18.75 5.223 1 96.75 72 ASP A C 1
ATOM 587 O O . ASP A 1 72 ? -7.41 18.312 5 1 96.75 72 ASP A O 1
ATOM 591 N N . TYR A 1 73 ? -9.203 18.656 6.387 1 97.56 73 TYR A N 1
ATOM 592 C CA . TYR A 1 73 ? -8.586 17.953 7.508 1 97.56 73 TYR A CA 1
ATOM 593 C C . TYR A 1 73 ? -9.508 16.891 8.07 1 97.56 73 TYR A C 1
ATOM 595 O O . TYR A 1 73 ? -10.734 16.984 7.938 1 97.56 73 TYR A O 1
ATOM 603 N N . THR A 1 74 ? -8.844 15.914 8.672 1 97.94 74 THR A N 1
ATOM 604 C CA . THR A 1 74 ? -9.648 14.82 9.219 1 97.94 74 THR A CA 1
ATOM 605 C C . THR A 1 74 ? -9.289 14.578 10.688 1 97.94 74 THR A C 1
ATOM 607 O O . THR A 1 74 ? -9.938 13.773 11.359 1 97.94 74 THR A O 1
ATOM 610 N N . PHE A 1 75 ? -8.336 15.281 11.195 1 97.56 75 PHE A N 1
ATOM 611 C CA . PHE A 1 75 ? -7.895 15.031 12.562 1 97.56 75 PHE A CA 1
ATOM 612 C C . PHE A 1 75 ? -7.488 16.328 13.25 1 97.56 75 PHE A C 1
ATOM 614 O O . PHE A 1 75 ? -6.742 17.125 12.68 1 97.56 75 PHE A O 1
ATOM 621 N N . LEU A 1 76 ? -7.965 16.562 14.547 1 96.25 76 LEU A N 1
ATOM 622 C CA . LEU A 1 76 ? -7.562 17.703 15.367 1 96.25 76 LEU A CA 1
ATOM 623 C C . LEU A 1 76 ? -6.676 17.25 16.531 1 96.25 76 LEU A C 1
ATOM 625 O O . LEU A 1 76 ? -7.078 16.406 17.328 1 96.25 76 LEU A O 1
ATOM 629 N N . SER A 1 77 ? -5.449 17.812 16.5 1 93.62 77 SER A N 1
ATOM 630 C CA . SER A 1 77 ? -4.57 17.578 17.656 1 93.62 77 SER A CA 1
ATOM 631 C C . SER A 1 77 ? -4.746 18.672 18.703 1 93.62 77 SER A C 1
ATOM 633 O O . SER A 1 77 ? -4.387 19.828 18.484 1 93.62 77 SER A O 1
ATOM 635 N N . ASN A 1 78 ? -5.223 18.25 19.844 1 92.25 78 ASN A N 1
ATOM 636 C CA . ASN A 1 78 ? -5.434 19.203 20.938 1 92.25 78 ASN A CA 1
ATOM 637 C C . ASN A 1 78 ? -4.109 19.719 21.5 1 92.25 78 ASN A C 1
ATOM 639 O O . ASN A 1 78 ? -3.984 20.891 21.828 1 92.25 78 ASN A O 1
ATOM 643 N N . ARG A 1 79 ? -3.236 18.828 21.578 1 88.69 79 ARG A N 1
ATOM 644 C CA . ARG A 1 79 ? -1.937 19.172 22.156 1 88.69 79 ARG A CA 1
ATOM 645 C C . ARG A 1 79 ? -1.237 20.234 21.312 1 88.69 79 ARG A C 1
ATOM 647 O O . ARG A 1 79 ? -0.681 21.203 21.859 1 88.69 79 ARG A O 1
ATOM 654 N N . HIS A 1 80 ? -1.302 20.094 19.984 1 89.31 80 HIS A N 1
ATOM 655 C CA . HIS A 1 80 ? -0.562 20.984 19.078 1 89.31 80 HIS A CA 1
ATOM 656 C C . HIS A 1 80 ? -1.473 22.047 18.484 1 89.31 80 HIS A C 1
ATOM 658 O O . HIS A 1 80 ? -0.996 22.984 17.859 1 89.31 80 HIS A O 1
ATOM 664 N N . MET A 1 81 ? -2.729 21.875 18.734 1 91.38 81 MET A N 1
ATOM 665 C CA . MET A 1 81 ? -3.725 22.797 18.188 1 91.38 81 MET A CA 1
ATOM 666 C C . MET A 1 81 ? -3.596 22.891 16.672 1 91.38 81 MET A C 1
ATOM 668 O O . MET A 1 81 ? -3.582 23.984 16.109 1 91.38 81 MET A O 1
ATOM 672 N N . THR A 1 82 ? -3.381 21.75 16.031 1 94.38 82 THR A N 1
ATOM 673 C CA . THR A 1 82 ? -3.238 21.656 14.578 1 94.38 82 THR A CA 1
ATOM 674 C C . THR A 1 82 ? -4.246 20.672 13.992 1 94.38 82 THR A C 1
ATOM 676 O O . THR A 1 82 ? -4.582 19.672 14.625 1 94.38 82 THR A O 1
ATOM 679 N N . TRP A 1 83 ? -4.816 20.984 12.828 1 95.56 83 TRP A N 1
ATOM 680 C CA . TRP A 1 83 ? -5.621 20.094 12 1 95.56 83 TRP A CA 1
ATOM 681 C C . TRP A 1 83 ? -4.758 19.391 10.953 1 95.56 83 TRP A C 1
ATOM 683 O O . TRP A 1 83 ? -3.875 20.016 10.359 1 95.56 83 TRP A O 1
ATOM 693 N N . THR A 1 84 ? -5 18.062 10.789 1 97.31 84 THR A N 1
ATOM 694 C CA . THR A 1 84 ? -4.219 17.328 9.805 1 97.31 84 THR A CA 1
ATOM 695 C C . THR A 1 84 ? -5.125 16.453 8.945 1 97.31 84 THR A C 1
ATOM 697 O O . THR A 1 84 ? -6.176 16 9.406 1 97.31 84 THR A O 1
ATOM 700 N N . ARG A 1 85 ? -4.77 16.297 7.629 1 98.12 85 ARG A N 1
ATOM 701 C CA . ARG A 1 85 ? -5.398 15.305 6.77 1 98.12 85 ARG A CA 1
ATOM 702 C C . ARG A 1 85 ? -4.594 14.008 6.758 1 98.12 85 ARG A C 1
ATOM 704 O O . ARG A 1 85 ? -3.559 13.922 6.094 1 98.12 85 ARG A O 1
ATOM 711 N N . ILE A 1 86 ? -5.227 12.992 7.441 1 97.81 86 ILE A N 1
ATOM 712 C CA . ILE A 1 86 ? -4.461 11.758 7.59 1 97.81 86 ILE A CA 1
ATOM 713 C C . ILE A 1 86 ? -5.254 10.586 7.016 1 97.81 86 ILE A C 1
ATOM 715 O O . ILE A 1 86 ? -4.738 9.469 6.914 1 97.81 86 ILE A O 1
ATOM 719 N N . ASP A 1 87 ? -6.539 10.852 6.68 1 98.19 87 ASP A N 1
ATOM 720 C CA . ASP A 1 87 ? -7.336 9.898 5.91 1 98.19 87 ASP A CA 1
ATOM 721 C C . ASP A 1 87 ? -7.199 10.164 4.41 1 98.19 87 ASP A C 1
ATOM 723 O O . ASP A 1 87 ? -7.539 11.242 3.93 1 98.19 87 ASP A O 1
ATOM 727 N N . MET A 1 88 ? -6.656 9.164 3.705 1 98.44 88 MET A N 1
ATOM 728 C CA . MET A 1 88 ? -6.359 9.383 2.293 1 98.44 88 MET A CA 1
ATOM 729 C C . MET A 1 88 ? -6.734 8.156 1.464 1 98.44 88 MET A C 1
ATOM 731 O O . MET A 1 88 ? -6.988 7.082 2.016 1 98.44 88 MET A O 1
ATOM 735 N N . ILE A 1 89 ? -6.859 8.398 0.152 1 98.25 89 ILE A N 1
ATOM 736 C CA . ILE A 1 89 ? -7.043 7.367 -0.862 1 98.25 89 ILE A CA 1
ATOM 737 C C . ILE A 1 89 ? -5.996 7.531 -1.961 1 98.25 89 ILE A C 1
ATOM 739 O O . ILE A 1 89 ? -5.965 8.555 -2.65 1 98.25 89 ILE A O 1
ATOM 743 N N . TRP A 1 90 ? -5.109 6.527 -2.01 1 98.38 90 TRP A N 1
ATOM 744 C CA . TRP A 1 90 ? -4.102 6.496 -3.064 1 98.38 90 TRP A CA 1
ATOM 745 C C . TRP A 1 90 ? -4.449 5.449 -4.121 1 98.38 90 TRP A C 1
ATOM 747 O O . TRP A 1 90 ? -4.965 4.379 -3.795 1 98.38 90 TRP A O 1
ATOM 757 N N . GLY A 1 91 ? -4.258 5.789 -5.344 1 97.94 91 GLY A N 1
ATOM 758 C CA . GLY A 1 91 ? -4.477 4.867 -6.445 1 97.94 91 GLY A CA 1
ATOM 759 C C . GLY A 1 91 ? -3.604 5.16 -7.652 1 97.94 91 GLY A C 1
ATOM 760 O O . GLY A 1 91 ? -2.941 6.203 -7.707 1 97.94 91 GLY A O 1
ATOM 761 N N . ASN A 1 92 ? -3.555 4.16 -8.539 1 96.38 92 ASN A N 1
ATOM 762 C CA . ASN A 1 92 ? -2.787 4.348 -9.766 1 96.38 92 ASN A CA 1
ATOM 763 C C . ASN A 1 92 ? -3.459 5.348 -10.703 1 96.38 92 ASN A C 1
ATOM 765 O O . ASN A 1 92 ? -4.688 5.438 -10.742 1 96.38 92 ASN A O 1
ATOM 769 N N . LYS A 1 93 ? -2.475 6.195 -11.281 1 80 93 LYS A N 1
ATOM 770 C CA . LYS A 1 93 ? -2.982 7.188 -12.227 1 80 93 LYS A CA 1
ATOM 771 C C . LYS A 1 93 ? -3.723 6.52 -13.383 1 80 93 LYS A C 1
ATOM 773 O O . LYS A 1 93 ? -3.279 5.492 -13.898 1 80 93 LYS A O 1
ATOM 778 N N . SER A 1 94 ? -5.012 6.664 -13.477 1 61.53 94 SER A N 1
ATOM 779 C CA . SER A 1 94 ? -5.73 6.191 -14.656 1 61.53 94 SER A CA 1
ATOM 780 C C . SER A 1 94 ? -5.266 6.914 -15.914 1 61.53 94 SER A C 1
ATOM 782 O O . SER A 1 94 ? -4.832 8.062 -15.852 1 61.53 94 SER A O 1
ATOM 784 N N . LEU B 1 1 ? 15.578 6.102 35.531 1 23.61 1 LEU B N 1
ATOM 785 C CA . LEU B 1 1 ? 14.422 6.633 34.812 1 23.61 1 LEU B CA 1
ATOM 786 C C . LEU B 1 1 ? 14.562 6.438 33.312 1 23.61 1 LEU B C 1
ATOM 788 O O . LEU B 1 1 ? 15.266 7.199 32.656 1 23.61 1 LEU B O 1
ATOM 792 N N . LEU B 1 2 ? 14.938 5.285 32.844 1 26.03 2 LEU B N 1
ATOM 793 C CA . LEU B 1 2 ? 15.469 4.828 31.562 1 26.03 2 LEU B CA 1
ATOM 794 C C . LEU B 1 2 ? 14.57 5.258 30.406 1 26.03 2 LEU B C 1
ATOM 796 O O . LEU B 1 2 ? 13.352 5.07 30.469 1 26.03 2 LEU B O 1
ATOM 800 N N . PHE B 1 3 ? 14.742 6.547 29.969 1 27.67 3 PHE B N 1
ATOM 801 C CA . PHE B 1 3 ? 14.047 7.059 28.797 1 27.67 3 PHE B CA 1
ATOM 802 C C . PHE B 1 3 ? 13.805 5.945 27.781 1 27.67 3 PHE B C 1
ATOM 804 O O . PHE B 1 3 ? 14.75 5.469 27.141 1 27.67 3 PHE B O 1
ATOM 811 N N . ASP B 1 4 ? 13.195 4.832 28.094 1 34.56 4 ASP B N 1
ATOM 812 C CA . ASP B 1 4 ? 12.828 3.709 27.234 1 34.56 4 ASP B CA 1
ATOM 813 C C . ASP B 1 4 ? 12.508 4.184 25.812 1 34.56 4 ASP B C 1
ATOM 815 O O . ASP B 1 4 ? 11.578 4.961 25.609 1 34.56 4 ASP B O 1
ATOM 819 N N . ARG B 1 5 ? 13.523 4.633 25.141 1 33.84 5 ARG B N 1
ATOM 820 C CA . ARG B 1 5 ? 13.555 5.012 23.734 1 33.84 5 ARG B CA 1
ATOM 821 C C . ARG B 1 5 ? 12.547 4.203 22.922 1 33.84 5 ARG B C 1
ATOM 823 O O . ARG B 1 5 ? 12.891 3.164 22.359 1 33.84 5 ARG B O 1
ATOM 830 N N . ARG B 1 6 ? 11.516 3.652 23.516 1 36.41 6 ARG B N 1
ATOM 831 C CA . ARG B 1 6 ? 10.461 2.959 22.781 1 36.41 6 ARG B CA 1
ATOM 832 C C . ARG B 1 6 ? 10.227 3.588 21.422 1 36.41 6 ARG B C 1
ATOM 834 O O . ARG B 1 6 ? 9.812 4.746 21.312 1 36.41 6 ARG B O 1
ATOM 841 N N . ILE B 1 7 ? 11.148 3.586 20.484 1 41.16 7 ILE B N 1
ATOM 842 C CA . ILE B 1 7 ? 10.844 3.842 19.078 1 41.16 7 ILE B CA 1
ATOM 843 C C . ILE B 1 7 ? 9.367 3.533 18.812 1 41.16 7 ILE B C 1
ATOM 845 O O . ILE B 1 7 ? 8.953 2.375 18.859 1 41.16 7 ILE B O 1
ATOM 849 N N . ILE B 1 8 ? 8.461 4.078 19.469 1 44.97 8 ILE B N 1
ATOM 850 C CA . ILE B 1 8 ? 7.023 3.918 19.281 1 44.97 8 ILE B CA 1
ATOM 851 C C . ILE B 1 8 ? 6.715 3.691 17.797 1 44.97 8 ILE B C 1
ATOM 853 O O . ILE B 1 8 ? 6.844 4.609 16.984 1 44.97 8 ILE B O 1
ATOM 857 N N . GLU B 1 9 ? 7.238 2.564 17.359 1 58.69 9 GLU B N 1
ATOM 858 C CA . GLU B 1 9 ? 6.836 2.148 16.031 1 58.69 9 GLU B CA 1
ATOM 859 C C . GLU B 1 9 ? 5.383 2.512 15.742 1 58.69 9 GLU B C 1
ATOM 861 O O . GLU B 1 9 ? 4.512 2.305 16.594 1 58.69 9 GLU B O 1
ATOM 866 N N . GLN B 1 10 ? 5.168 3.527 15 1 69.56 10 GLN B N 1
ATOM 867 C CA . GLN B 1 10 ? 3.816 3.889 14.586 1 69.56 10 GLN B CA 1
ATOM 868 C C . GLN B 1 10 ? 3.027 2.656 14.156 1 69.56 10 GLN B C 1
ATOM 870 O O . GLN B 1 10 ? 3.547 1.8 13.438 1 69.56 10 GLN B O 1
ATOM 875 N N . GLU B 1 11 ? 1.961 2.395 15 1 81.31 11 GLU B N 1
ATOM 876 C CA . GLU B 1 11 ? 1.061 1.297 14.656 1 81.31 11 GLU B CA 1
ATOM 877 C C . GLU B 1 11 ? -0.039 1.759 13.703 1 81.31 11 GLU B C 1
ATOM 879 O O . GLU B 1 11 ? -0.586 2.852 13.867 1 81.31 11 GLU B O 1
ATOM 884 N N . TYR B 1 12 ? -0.118 1.072 12.602 1 90.75 12 TYR B N 1
ATOM 885 C CA . TYR B 1 12 ? -1.196 1.301 11.648 1 90.75 12 TYR B CA 1
ATOM 886 C C . TYR B 1 12 ? -2.324 0.296 11.852 1 90.75 12 TYR B C 1
ATOM 888 O O . TYR B 1 12 ? -2.082 -0.91 11.938 1 90.75 12 TYR B O 1
ATOM 896 N N . ASP B 1 13 ? -3.559 0.869 12.008 1 92.44 13 ASP B N 1
ATOM 897 C CA . ASP B 1 13 ? -4.645 -0.049 12.344 1 92.44 13 ASP B CA 1
ATOM 898 C C . ASP B 1 13 ? -5.828 0.134 11.398 1 92.44 13 ASP B C 1
ATOM 900 O O . ASP B 1 13 ? -6.84 -0.558 11.523 1 92.44 13 ASP B O 1
ATOM 904 N N . ASP B 1 14 ? -5.75 0.977 10.477 1 96.25 14 ASP B N 1
ATOM 905 C CA . ASP B 1 14 ? -6.918 1.285 9.656 1 96.25 14 ASP B CA 1
ATOM 906 C C . ASP B 1 14 ? -6.512 1.542 8.203 1 96.25 14 ASP B C 1
ATOM 908 O O . ASP B 1 14 ? -6.965 2.512 7.59 1 96.25 14 ASP B O 1
ATOM 912 N N . LEU B 1 15 ? -5.656 0.625 7.641 1 97.81 15 LEU B N 1
ATOM 913 C CA . LEU B 1 15 ? -5.246 0.726 6.242 1 97.81 15 LEU B CA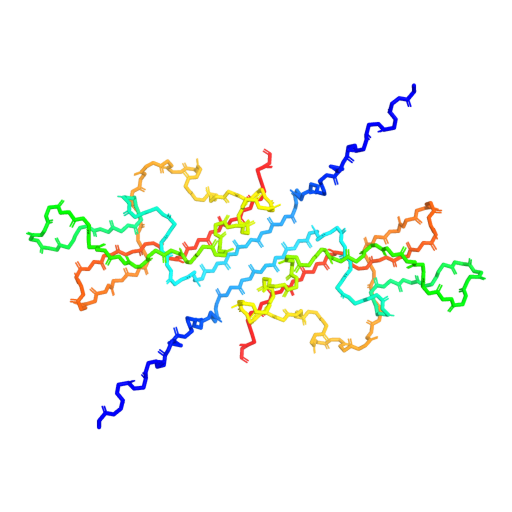 1
ATOM 914 C C . LEU B 1 15 ? -5.746 -0.47 5.441 1 97.81 15 LEU B C 1
ATOM 916 O O . LEU B 1 15 ? -5.848 -1.58 5.969 1 97.81 15 LEU B O 1
ATOM 920 N N . LEU B 1 16 ? -6.082 -0.208 4.207 1 98.12 16 LEU B N 1
ATOM 921 C CA . LEU B 1 16 ? -6.457 -1.228 3.232 1 98.12 16 LEU B CA 1
ATOM 922 C C . LEU B 1 16 ? -5.637 -1.086 1.954 1 98.12 16 LEU B C 1
ATOM 924 O O . LEU B 1 16 ? -5.453 0.023 1.448 1 98.12 16 LEU B O 1
ATOM 928 N N . VAL B 1 17 ? -5.078 -2.127 1.499 1 98.44 17 VAL B N 1
ATOM 929 C CA . VAL B 1 17 ? -4.441 -2.234 0.191 1 98.44 17 VAL B CA 1
ATOM 930 C C . VAL B 1 17 ? -5.141 -3.307 -0.639 1 98.44 17 VAL B C 1
ATOM 932 O O . VAL B 1 17 ? -5.328 -4.434 -0.177 1 98.44 17 VAL B O 1
ATOM 935 N N . MET B 1 18 ? -5.555 -2.936 -1.851 1 98.56 18 MET B N 1
ATOM 936 C CA . MET B 1 18 ? -6.289 -3.943 -2.609 1 98.56 18 MET B CA 1
ATOM 937 C C . MET B 1 18 ? -6.117 -3.727 -4.109 1 98.56 18 MET B C 1
ATOM 939 O O . MET B 1 18 ? -5.762 -2.631 -4.547 1 98.56 18 MET B O 1
ATOM 943 N N . GLY B 1 19 ? -6.332 -4.766 -4.887 1 98.06 19 GLY B N 1
ATOM 944 C CA . GLY B 1 19 ? -6.301 -4.699 -6.34 1 98.06 19 GLY B CA 1
ATOM 945 C C . GLY B 1 19 ? -5.48 -5.809 -6.969 1 98.06 19 GLY B C 1
ATOM 946 O O . GLY B 1 19 ? -5.387 -6.91 -6.418 1 98.06 19 GLY B O 1
ATOM 947 N N . ASP B 1 20 ? -5.07 -5.539 -8.211 1 97.38 20 ASP B N 1
ATOM 948 C CA . ASP B 1 20 ? -4.219 -6.445 -8.977 1 97.38 20 ASP B CA 1
ATOM 949 C C . ASP B 1 20 ? -2.744 -6.238 -8.625 1 97.38 20 ASP B C 1
ATOM 951 O O . ASP B 1 20 ? -2.146 -5.23 -9.008 1 97.38 20 ASP B O 1
ATOM 955 N N . PHE B 1 21 ? -2.129 -7.227 -7.918 1 97.31 21 PHE B N 1
ATOM 956 C CA . PHE B 1 21 ? -0.766 -7.086 -7.418 1 97.31 21 PHE B CA 1
ATOM 957 C C . PHE B 1 21 ? 0.243 -7.543 -8.469 1 97.31 21 PHE B C 1
ATOM 959 O O . PHE B 1 21 ? 1.442 -7.289 -8.328 1 97.31 21 PHE B O 1
ATOM 966 N N . ASN B 1 22 ? -0.176 -8.242 -9.445 1 95.19 22 ASN B N 1
ATOM 967 C CA . ASN B 1 22 ? 0.648 -8.734 -10.539 1 95.19 22 ASN B CA 1
ATOM 968 C C . ASN B 1 22 ? 1.69 -9.734 -10.055 1 95.19 22 ASN B C 1
ATOM 970 O O . ASN B 1 22 ? 2.744 -9.898 -10.672 1 95.19 22 ASN B O 1
ATOM 974 N N . GLY B 1 23 ? 1.442 -10.336 -8.922 1 95.88 23 GLY B N 1
ATOM 975 C CA . GLY B 1 23 ? 2.254 -11.383 -8.32 1 95.88 23 GLY B CA 1
ATOM 976 C C . GLY B 1 23 ? 1.553 -12.102 -7.18 1 95.88 23 GLY B C 1
ATOM 977 O O . GLY B 1 23 ? 0.526 -11.633 -6.684 1 95.88 2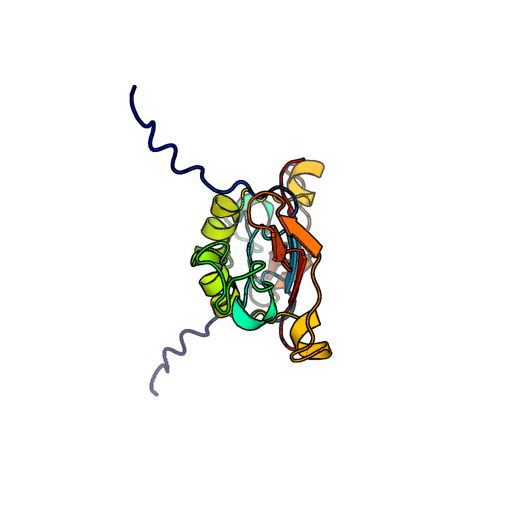3 GLY B O 1
ATOM 978 N N . VAL B 1 24 ? 2.16 -13.242 -6.898 1 97.19 24 VAL B N 1
ATOM 979 C CA . VAL B 1 24 ? 1.53 -14.031 -5.848 1 97.19 24 VAL B CA 1
ATOM 980 C C . VAL B 1 24 ? 2.271 -13.82 -4.527 1 97.19 24 VAL B C 1
ATOM 982 O O . VAL B 1 24 ? 3.49 -13.633 -4.52 1 97.19 24 VAL B O 1
ATOM 985 N N . LEU B 1 25 ? 1.473 -13.828 -3.482 1 97.06 25 LEU B N 1
ATOM 986 C CA . LEU B 1 25 ? 2.055 -13.703 -2.15 1 97.06 25 LEU B CA 1
ATOM 987 C C . LEU B 1 25 ? 2.629 -15.039 -1.684 1 97.06 25 LEU B C 1
ATOM 989 O O . LEU B 1 25 ? 3.729 -15.086 -1.126 1 97.06 25 LEU B O 1
ATOM 993 N N . ASN B 1 26 ? 1.955 -16.062 -1.856 1 95.56 26 ASN B N 1
ATOM 994 C CA . ASN B 1 26 ? 2.34 -17.422 -1.491 1 95.56 26 ASN B CA 1
ATOM 995 C C . ASN B 1 26 ? 2.326 -18.359 -2.701 1 95.56 26 ASN B C 1
ATOM 997 O O . ASN B 1 26 ? 1.259 -18.75 -3.182 1 95.56 26 ASN B O 1
ATOM 1001 N N . THR B 1 27 ? 3.482 -18.734 -3.115 1 94.81 27 THR B N 1
ATOM 1002 C CA . THR B 1 27 ? 3.59 -19.531 -4.336 1 94.81 27 THR B CA 1
ATOM 1003 C C . THR B 1 27 ? 2.904 -20.875 -4.16 1 94.81 27 THR B C 1
ATOM 1005 O O . THR B 1 27 ? 2.238 -21.359 -5.078 1 94.81 27 THR B O 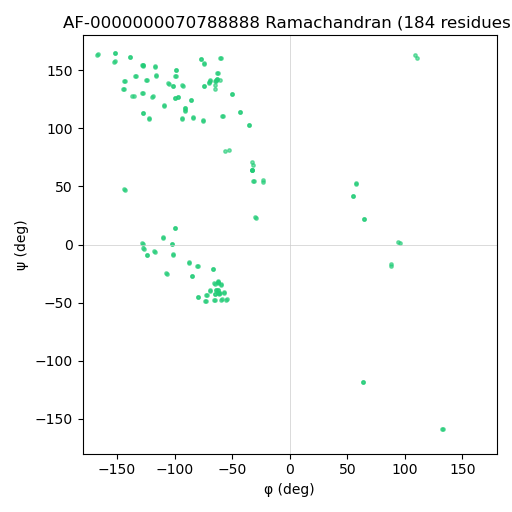1
ATOM 1008 N N . ALA B 1 28 ? 3.027 -21.484 -3.02 1 93.62 28 ALA B N 1
ATOM 1009 C CA . ALA B 1 28 ? 2.473 -22.812 -2.773 1 93.62 28 ALA B CA 1
ATOM 1010 C C . ALA B 1 28 ? 0.948 -22.781 -2.832 1 93.62 28 ALA B C 1
ATOM 1012 O O . ALA B 1 28 ? 0.325 -23.734 -3.311 1 93.62 28 ALA B O 1
ATOM 1013 N N . LEU B 1 29 ? 0.364 -21.703 -2.416 1 95.88 29 LEU B N 1
ATOM 1014 C CA . LEU B 1 29 ? -1.087 -21.656 -2.271 1 95.88 29 LEU B CA 1
ATOM 1015 C C . LEU B 1 29 ? -1.719 -20.812 -3.377 1 95.88 29 LEU B C 1
ATOM 1017 O O . LEU B 1 29 ? -2.865 -21.062 -3.766 1 95.88 29 LEU B O 1
ATOM 1021 N N . ASP B 1 30 ? -0.943 -19.891 -3.916 1 97.19 30 ASP B N 1
ATOM 1022 C CA . ASP B 1 30 ? -1.546 -18.906 -4.805 1 97.19 30 ASP B CA 1
ATOM 1023 C C . ASP B 1 30 ? -1.117 -19.125 -6.25 1 97.19 30 ASP B C 1
ATOM 1025 O O . ASP B 1 30 ? -1.411 -18.312 -7.125 1 97.19 30 ASP B O 1
ATOM 1029 N N . LYS B 1 31 ? -0.429 -20.125 -6.574 1 96.06 31 LYS B N 1
ATOM 1030 C CA . LYS B 1 31 ? -0.001 -20.516 -7.918 1 96.06 31 LYS B CA 1
ATOM 1031 C C . LYS B 1 31 ? -0.204 -22 -8.148 1 96.06 31 LYS B C 1
ATOM 1033 O O . LYS B 1 31 ? 0.204 -22.828 -7.328 1 96.06 31 LYS B O 1
ATOM 1038 N N . SER B 1 32 ? -0.886 -22.281 -9.25 1 94.31 32 SER B N 1
ATOM 1039 C CA . SER B 1 32 ? -1.087 -23.688 -9.57 1 94.31 32 SER B CA 1
ATOM 1040 C C . SER B 1 32 ? 0.178 -24.312 -10.156 1 94.31 32 SER B C 1
ATOM 1042 O O . SER B 1 32 ? 1.053 -23.594 -10.648 1 94.31 32 SER B O 1
ATOM 1044 N N . LYS B 1 33 ? 0.255 -25.641 -10.102 1 90.31 33 LYS B N 1
ATOM 1045 C CA . LYS B 1 33 ? 1.344 -26.344 -10.758 1 90.31 33 LYS B CA 1
ATOM 1046 C C . LYS B 1 33 ? 1.149 -26.375 -12.273 1 90.31 33 LYS B C 1
ATOM 1048 O O . LYS B 1 33 ? 0.017 -26.406 -12.758 1 90.31 33 LYS B O 1
ATOM 1053 N N . SER B 1 34 ? 2.316 -26.094 -12.867 1 84.69 34 SER B N 1
ATOM 1054 C CA . SER B 1 34 ? 2.238 -26.188 -14.32 1 84.69 34 SER B CA 1
ATOM 1055 C C . SER B 1 34 ? 1.917 -27.609 -14.766 1 84.69 34 SER B C 1
ATOM 1057 O O . SER B 1 34 ? 2.273 -28.578 -14.094 1 84.69 34 SER B O 1
ATOM 1059 N N . GLU B 1 35 ? 1.103 -27.672 -15.805 1 75.31 35 GLU B N 1
ATOM 1060 C CA . GLU B 1 35 ? 0.789 -29 -16.344 1 75.31 35 GLU B CA 1
ATOM 1061 C C . GLU B 1 35 ? 2.057 -29.812 -16.578 1 75.31 35 GLU B C 1
ATOM 1063 O O . GLU B 1 35 ? 2.994 -29.344 -17.219 1 75.31 35 GLU B O 1
ATOM 1068 N N . GLY B 1 36 ? 1.997 -30.969 -16.062 1 71.19 36 GLY B N 1
ATOM 1069 C CA . GLY B 1 36 ? 3.086 -31.906 -16.312 1 71.19 36 GLY B CA 1
ATOM 1070 C C . GLY B 1 36 ? 4.219 -31.781 -15.305 1 71.19 36 GLY B C 1
ATOM 1071 O O . GLY B 1 36 ? 5.172 -32.562 -15.336 1 71.19 36 GLY B O 1
ATOM 1072 N N . LYS B 1 37 ? 4.211 -30.609 -14.625 1 71.12 37 LYS B N 1
ATOM 1073 C CA . LYS B 1 37 ? 5.277 -30.438 -13.641 1 71.12 37 LYS B CA 1
ATOM 1074 C C . LYS B 1 37 ? 4.766 -30.688 -12.227 1 71.12 37 LYS B C 1
ATOM 1076 O O . LYS B 1 37 ? 3.619 -30.359 -11.906 1 71.12 37 LYS B O 1
ATOM 1081 N N . SER B 1 38 ? 5.535 -31.391 -11.461 1 72.19 38 SER B N 1
ATOM 1082 C CA . SER B 1 38 ? 5.164 -31.703 -10.086 1 72.19 38 SER B CA 1
ATOM 1083 C C . SER B 1 38 ? 5.441 -30.531 -9.156 1 72.19 38 SER B C 1
ATOM 1085 O O . SER B 1 38 ? 4.898 -30.469 -8.055 1 72.19 38 SER B O 1
ATOM 1087 N N . LYS B 1 39 ? 6.328 -29.609 -9.688 1 73.38 39 LYS B N 1
ATOM 1088 C CA . LYS B 1 39 ? 6.68 -28.469 -8.852 1 73.38 39 LYS B CA 1
ATOM 1089 C C . LYS B 1 39 ? 6.234 -27.156 -9.492 1 73.38 39 LYS B C 1
ATOM 1091 O O . LYS B 1 39 ? 6.027 -27.094 -10.703 1 73.38 39 LYS B O 1
ATOM 1096 N N . ASN B 1 40 ? 5.996 -26.172 -8.586 1 71.69 40 ASN B N 1
ATOM 1097 C CA . ASN B 1 40 ? 5.621 -24.844 -9.086 1 71.69 40 ASN B CA 1
ATOM 1098 C C . ASN B 1 40 ? 6.758 -24.203 -9.875 1 71.69 40 ASN B C 1
ATOM 1100 O O . ASN B 1 40 ? 7.934 -24.422 -9.57 1 71.69 40 ASN B O 1
ATOM 1104 N N . THR B 1 41 ? 6.363 -23.672 -11 1 74.81 41 THR B N 1
ATOM 1105 C CA . THR B 1 41 ? 7.344 -22.891 -11.758 1 74.81 41 THR B CA 1
ATOM 1106 C C . THR B 1 41 ? 7.848 -21.703 -10.945 1 74.81 41 THR B C 1
ATOM 1108 O O . THR B 1 41 ? 7.121 -21.172 -10.109 1 74.81 41 THR B O 1
ATOM 1111 N N . LYS B 1 42 ? 9.148 -21.484 -11.133 1 75.25 42 LYS B N 1
ATOM 1112 C CA . LYS B 1 42 ? 9.758 -20.328 -10.477 1 75.25 42 LYS B CA 1
ATOM 1113 C C . LYS B 1 42 ? 9.266 -19.016 -11.086 1 75.25 42 LYS B C 1
ATOM 1115 O O . LYS B 1 42 ? 8.898 -18.984 -12.266 1 75.25 42 LYS B O 1
ATOM 1120 N N . GLY B 1 43 ? 9.047 -18.031 -10.258 1 81.44 43 GLY B N 1
ATOM 1121 C CA . GLY B 1 43 ? 8.68 -16.719 -10.75 1 81.44 43 GLY B CA 1
ATOM 1122 C C . GLY B 1 43 ? 7.238 -16.344 -10.438 1 81.44 43 GLY B C 1
ATOM 1123 O O . GLY B 1 43 ? 6.445 -17.188 -10.031 1 81.44 43 GLY B O 1
ATOM 1124 N N . GLY B 1 44 ? 7 -15.141 -10.5 1 90.31 44 GLY B N 1
ATOM 1125 C CA . GLY B 1 44 ? 5.648 -14.641 -10.328 1 90.31 44 GLY B CA 1
ATOM 1126 C C . GLY B 1 44 ? 5.355 -14.195 -8.906 1 90.31 44 GLY B C 1
ATOM 1127 O O . GLY B 1 44 ? 4.219 -13.828 -8.586 1 90.31 44 GLY B O 1
ATOM 1128 N N . GLU B 1 45 ? 6.414 -14.336 -8.156 1 94.44 45 GLU B N 1
ATOM 1129 C CA . GLU B 1 45 ? 6.254 -13.883 -6.781 1 94.44 45 GLU B CA 1
ATOM 1130 C C . GLU B 1 45 ? 6.258 -12.359 -6.691 1 94.44 45 GLU B C 1
ATOM 1132 O O . GLU B 1 45 ? 6.863 -11.688 -7.531 1 94.44 45 GLU B O 1
ATOM 1137 N N . LEU B 1 46 ? 5.613 -11.852 -5.59 1 95.5 46 LEU B N 1
ATOM 1138 C CA . LEU B 1 46 ? 5.648 -10.422 -5.316 1 95.5 46 LEU B CA 1
ATOM 1139 C C . LEU B 1 46 ? 7.07 -9.961 -5.02 1 95.5 46 LEU B C 1
ATOM 1141 O O . LEU B 1 46 ? 7.828 -10.664 -4.344 1 95.5 46 LEU B O 1
ATOM 1145 N N . PRO B 1 47 ? 7.309 -8.758 -5.578 1 93.69 47 PRO B N 1
ATOM 1146 C CA . PRO B 1 47 ? 8.602 -8.188 -5.184 1 93.69 47 PRO B CA 1
ATOM 1147 C C . PRO B 1 47 ? 8.711 -7.973 -3.674 1 93.69 47 PRO B C 1
ATOM 1149 O O . PRO B 1 47 ? 7.695 -7.852 -2.986 1 93.69 47 PRO B O 1
ATOM 1152 N N . ARG B 1 48 ? 9.938 -7.859 -3.303 1 92.69 48 ARG B N 1
ATOM 1153 C CA . ARG B 1 48 ? 10.25 -7.785 -1.879 1 92.69 48 ARG B CA 1
ATOM 1154 C C . ARG B 1 48 ? 9.625 -6.547 -1.245 1 92.69 48 ARG B C 1
ATOM 1156 O O . ARG B 1 48 ? 9.258 -6.559 -0.069 1 92.69 48 ARG B O 1
ATOM 1163 N N . TYR B 1 49 ? 9.508 -5.52 -1.978 1 90.44 49 TYR B N 1
ATOM 1164 C CA . TYR B 1 49 ? 9 -4.293 -1.377 1 90.44 49 TYR B CA 1
ATOM 1165 C C . TYR B 1 49 ? 7.543 -4.453 -0.962 1 90.44 49 TYR B C 1
ATOM 1167 O O . TYR B 1 49 ? 7.066 -3.76 -0.059 1 90.44 49 TYR B O 1
ATOM 1175 N N . PHE B 1 50 ? 6.867 -5.371 -1.509 1 95.44 50 PHE B N 1
ATOM 1176 C CA . PHE B 1 50 ? 5.516 -5.66 -1.035 1 95.44 50 PHE B CA 1
ATOM 1177 C C . PHE B 1 50 ? 5.555 -6.355 0.32 1 95.44 50 PHE B C 1
ATOM 1179 O O . PHE B 1 50 ? 4.734 -6.07 1.193 1 95.44 50 PHE B O 1
ATOM 1186 N N . LEU B 1 51 ? 6.473 -7.285 0.389 1 94.38 51 LEU B N 1
ATOM 1187 C CA . LEU B 1 51 ? 6.598 -8 1.656 1 94.38 51 LEU B CA 1
ATOM 1188 C C . LEU B 1 51 ? 6.996 -7.047 2.779 1 94.38 51 LEU B C 1
ATOM 1190 O O . LEU B 1 51 ? 6.461 -7.133 3.889 1 94.38 51 LEU B O 1
ATOM 1194 N N . LYS B 1 52 ? 7.816 -6.191 2.457 1 93 52 LYS B N 1
ATOM 1195 C CA . LYS B 1 52 ? 8.234 -5.184 3.426 1 93 52 LYS B CA 1
ATOM 1196 C C . LYS B 1 52 ? 7.074 -4.273 3.809 1 93 52 LYS B C 1
ATOM 1198 O O . LYS B 1 52 ? 6.887 -3.959 4.988 1 93 52 LYS B O 1
ATOM 1203 N N . MET B 1 53 ? 6.352 -3.898 2.848 1 93.81 53 MET B N 1
ATOM 1204 C CA . MET B 1 53 ? 5.172 -3.074 3.092 1 93.81 53 MET B CA 1
ATOM 1205 C C . MET B 1 53 ? 4.191 -3.789 4.016 1 93.81 53 MET B C 1
ATOM 1207 O O . MET B 1 53 ? 3.693 -3.197 4.977 1 93.81 53 MET B O 1
ATOM 1211 N N . LYS B 1 54 ? 3.984 -4.973 3.68 1 95.25 54 LYS B N 1
ATOM 1212 C CA . LYS B 1 54 ? 3.068 -5.789 4.473 1 95.25 54 LYS B CA 1
ATOM 1213 C C . LYS B 1 54 ? 3.512 -5.852 5.93 1 95.25 54 LYS B C 1
ATOM 1215 O O . LYS B 1 54 ? 2.691 -5.703 6.84 1 95.25 54 LYS B O 1
ATOM 1220 N N . GLU B 1 55 ? 4.754 -5.996 6.117 1 92.56 55 GLU B N 1
ATOM 1221 C CA . GLU B 1 55 ? 5.328 -6.098 7.457 1 92.56 55 GLU B CA 1
ATOM 1222 C C . GLU B 1 55 ? 5.316 -4.746 8.164 1 92.56 55 GLU B C 1
ATOM 1224 O O . GLU B 1 55 ? 4.848 -4.637 9.305 1 92.56 55 GLU B O 1
ATOM 1229 N N . ASP B 1 56 ? 5.773 -3.721 7.496 1 90.94 56 ASP B N 1
ATOM 1230 C CA . ASP B 1 56 ? 5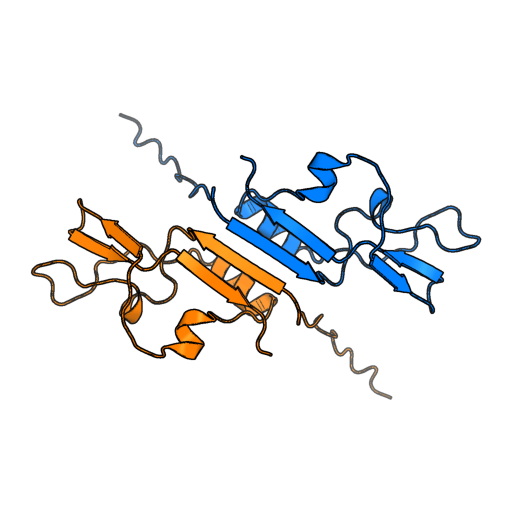.887 -2.393 8.094 1 90.94 56 ASP B CA 1
ATOM 1231 C C . ASP B 1 56 ? 4.52 -1.853 8.508 1 90.94 56 ASP B C 1
ATOM 1233 O O . ASP B 1 56 ? 4.402 -1.152 9.516 1 90.94 56 ASP B O 1
ATOM 1237 N N . LEU B 1 57 ? 3.533 -2.199 7.785 1 94.38 57 LEU B N 1
ATOM 1238 C CA . LEU B 1 57 ? 2.207 -1.643 8.023 1 94.38 57 LEU B CA 1
ATOM 1239 C C . LEU B 1 57 ? 1.324 -2.639 8.766 1 94.38 57 LEU B C 1
ATOM 1241 O O . LEU B 1 57 ? 0.149 -2.365 9.023 1 94.38 57 LEU B O 1
ATOM 1245 N N . ASN B 1 58 ? 1.888 -3.777 9.055 1 94.12 58 ASN B N 1
ATOM 1246 C CA . ASN B 1 58 ? 1.157 -4.82 9.766 1 94.12 58 ASN B CA 1
ATOM 1247 C C . ASN B 1 58 ? -0.117 -5.219 9.023 1 94.12 58 ASN B C 1
ATOM 1249 O O . ASN B 1 58 ? -1.196 -5.262 9.617 1 94.12 58 ASN B O 1
ATOM 1253 N N . LEU B 1 59 ? 0.054 -5.535 7.805 1 96.88 59 LEU B N 1
ATOM 1254 C CA . LEU B 1 59 ? -1.067 -5.941 6.961 1 96.88 59 LEU B CA 1
ATOM 1255 C C . LEU B 1 59 ? -1.149 -7.457 6.859 1 96.88 59 LEU B C 1
ATOM 1257 O O . LEU B 1 59 ? -0.13 -8.148 6.941 1 96.88 59 LEU B O 1
ATOM 1261 N N . VAL B 1 60 ? -2.402 -7.91 6.684 1 97.19 60 VAL B N 1
ATOM 1262 C CA . VAL B 1 60 ? -2.623 -9.328 6.414 1 97.19 60 VAL B CA 1
ATOM 1263 C C . VAL B 1 60 ? -3.49 -9.492 5.168 1 97.19 60 VAL B C 1
ATOM 1265 O O . VAL B 1 60 ? -4.215 -8.57 4.785 1 97.19 60 VAL B O 1
ATOM 1268 N N . ASP B 1 61 ? -3.305 -10.633 4.562 1 97.75 61 ASP B N 1
ATOM 1269 C CA . ASP B 1 61 ? -4.203 -11.008 3.471 1 97.75 61 ASP B CA 1
ATOM 1270 C C . ASP B 1 61 ? -5.559 -11.461 4.004 1 97.75 61 ASP B C 1
ATOM 1272 O O . ASP B 1 61 ? -5.691 -12.578 4.504 1 97.75 61 ASP B O 1
ATOM 1276 N N . ILE B 1 62 ? -6.539 -10.641 3.818 1 97.25 62 ILE B N 1
ATOM 1277 C CA . ILE B 1 62 ? -7.84 -10.844 4.453 1 97.25 62 ILE B CA 1
ATOM 1278 C C . ILE B 1 62 ? -8.484 -12.109 3.908 1 97.25 62 ILE B C 1
ATOM 1280 O O . ILE B 1 62 ? -9.055 -12.906 4.668 1 97.25 62 ILE B O 1
ATOM 1284 N N . TRP B 1 63 ? -8.508 -12.289 2.574 1 97.56 63 TRP B N 1
ATOM 1285 C CA . TRP B 1 63 ? -9.07 -13.492 1.974 1 97.56 63 TRP B CA 1
ATOM 1286 C C . TRP B 1 63 ? -8.414 -14.742 2.547 1 97.56 63 TRP B C 1
ATOM 1288 O O . TRP B 1 63 ? -9.094 -15.719 2.877 1 97.56 63 TRP B O 1
ATOM 1298 N N . ARG B 1 64 ? -7.102 -14.773 2.627 1 96.94 64 ARG B N 1
ATOM 1299 C CA . ARG B 1 64 ? -6.367 -15.922 3.146 1 96.94 64 ARG B CA 1
ATOM 1300 C C . ARG B 1 64 ? -6.738 -16.188 4.602 1 96.94 64 ARG B C 1
ATOM 1302 O O . ARG B 1 64 ? -6.871 -17.359 5.004 1 96.94 64 ARG B O 1
ATOM 1309 N N . ASN B 1 65 ? -6.855 -15.164 5.348 1 95.5 65 ASN B N 1
ATOM 1310 C CA . ASN B 1 65 ? -7.262 -15.328 6.742 1 95.5 65 ASN B CA 1
ATOM 1311 C C . ASN B 1 65 ? -8.625 -16 6.848 1 95.5 65 ASN B C 1
ATOM 1313 O O . ASN B 1 65 ? -8.875 -16.75 7.789 1 95.5 65 ASN B O 1
ATOM 1317 N N . MET B 1 66 ? -9.484 -15.727 5.953 1 96.31 66 MET B N 1
ATOM 1318 C CA . MET B 1 66 ? -10.852 -16.234 5.992 1 96.31 66 MET B CA 1
ATOM 1319 C C . MET B 1 66 ? -10.93 -17.641 5.383 1 96.31 66 MET B C 1
ATOM 1321 O O . MET B 1 66 ? -11.758 -18.453 5.789 1 96.31 66 MET B O 1
ATOM 1325 N N . HIS B 1 67 ? -10.023 -17.984 4.453 1 97.38 67 HIS B N 1
ATOM 1326 C CA . HIS B 1 67 ? -10.188 -19.203 3.664 1 97.38 67 HIS B CA 1
ATOM 1327 C C . HIS B 1 67 ? -9.055 -20.188 3.924 1 97.38 67 HIS B C 1
ATOM 1329 O O . HIS B 1 67 ? -9.062 -21.312 3.412 1 97.38 67 HIS B O 1
ATOM 1335 N N . GLY B 1 68 ? -8.125 -19.719 4.672 1 96.06 68 GLY B N 1
ATOM 1336 C CA . GLY B 1 68 ? -7.039 -20.609 5.055 1 96.06 68 GLY B CA 1
ATOM 1337 C C . GLY B 1 68 ? -6.215 -21.078 3.871 1 96.06 68 GLY B C 1
ATOM 1338 O O . GLY B 1 68 ? -5.719 -20.266 3.088 1 96.06 68 GLY B O 1
ATOM 1339 N N . ASN B 1 69 ? -6.195 -22.422 3.637 1 96.69 69 ASN 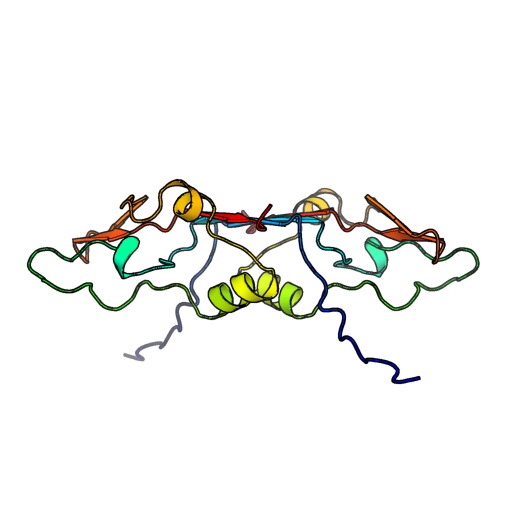B N 1
ATOM 1340 C CA . ASN B 1 69 ? -5.324 -22.984 2.611 1 96.69 69 ASN B CA 1
ATOM 1341 C C . ASN B 1 69 ? -6.09 -23.266 1.322 1 96.69 69 ASN B C 1
ATOM 1343 O O . ASN B 1 69 ? -5.586 -23.969 0.436 1 96.69 69 ASN B O 1
ATOM 1347 N N . GLU B 1 70 ? -7.25 -22.734 1.234 1 96.94 70 GLU B N 1
ATOM 1348 C CA . GLU B 1 70 ? -8.016 -22.922 0.005 1 96.94 70 GLU B CA 1
ATOM 1349 C C . GLU B 1 70 ? -7.297 -22.297 -1.19 1 96.94 70 GLU B C 1
ATOM 1351 O O . GLU B 1 70 ? -6.574 -21.312 -1.043 1 96.94 70 GLU B O 1
ATOM 1356 N N . HIS B 1 71 ? -7.516 -22.969 -2.316 1 96.62 71 HIS B N 1
ATOM 1357 C CA . HIS B 1 71 ? -6.949 -22.438 -3.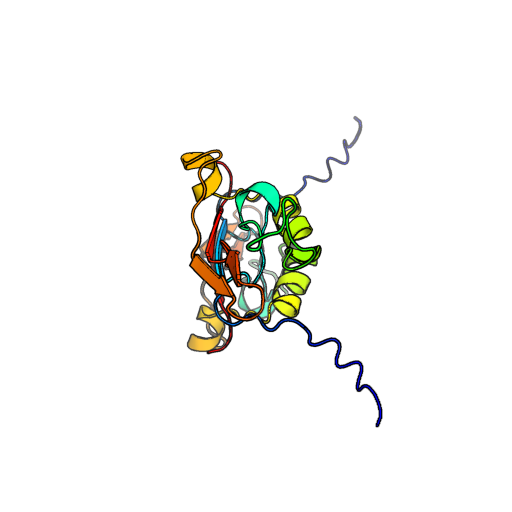555 1 96.62 71 HIS B CA 1
ATOM 1358 C C . HIS B 1 71 ? -7.996 -21.688 -4.363 1 96.62 71 HIS B C 1
ATOM 1360 O O . HIS B 1 71 ? -9.117 -22.172 -4.551 1 96.62 71 HIS B O 1
ATOM 1366 N N . ASP B 1 72 ? -7.73 -20.484 -4.711 1 96.75 72 ASP B N 1
ATOM 1367 C CA . ASP B 1 72 ? -8.508 -19.672 -5.633 1 96.75 72 ASP B CA 1
ATOM 1368 C C . ASP B 1 72 ? -7.602 -18.781 -6.488 1 96.75 72 ASP B C 1
ATOM 1370 O O . ASP B 1 72 ? -6.535 -18.359 -6.035 1 96.75 72 ASP B O 1
ATOM 1374 N N . TYR B 1 73 ? -8.016 -18.688 -7.766 1 97.56 73 TYR B N 1
ATOM 1375 C CA . TYR B 1 73 ? -7.164 -18 -8.734 1 97.56 73 TYR B CA 1
ATOM 1376 C C . TYR B 1 73 ? -7.941 -16.922 -9.477 1 97.56 73 TYR B C 1
ATOM 1378 O O . TYR B 1 73 ? -9.164 -17.016 -9.609 1 97.56 73 TYR B O 1
ATOM 1386 N N . THR B 1 74 ? -7.164 -15.953 -9.914 1 97.94 74 THR B N 1
ATOM 1387 C CA . THR B 1 74 ? -7.816 -14.859 -10.617 1 97.94 74 THR B CA 1
ATOM 1388 C C . THR B 1 74 ? -7.172 -14.625 -11.977 1 97.94 74 THR B C 1
ATOM 1390 O O . THR B 1 74 ? -7.652 -13.812 -12.773 1 97.94 74 THR B O 1
ATOM 1393 N N . PHE B 1 75 ? -6.129 -15.32 -12.297 1 97.5 75 PHE B N 1
ATOM 1394 C CA . PHE B 1 75 ? -5.414 -15.086 -13.547 1 9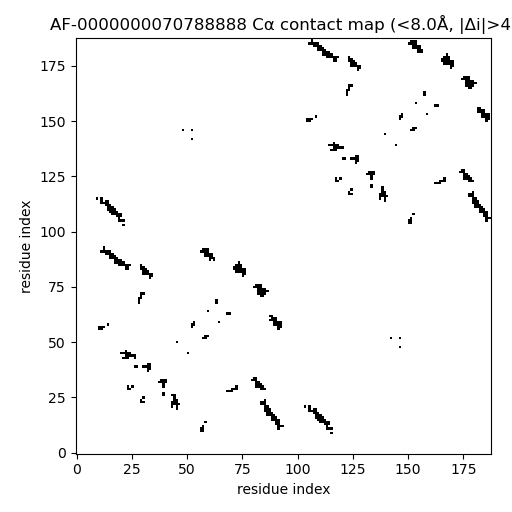7.5 75 PHE B CA 1
ATOM 1395 C C . PHE B 1 75 ? -4.891 -16.391 -14.133 1 97.5 75 PHE B C 1
ATOM 1397 O O . PHE B 1 75 ? -4.293 -17.203 -13.422 1 97.5 75 PHE B O 1
ATOM 1404 N N . LEU B 1 76 ? -5.09 -16.625 -15.5 1 96.12 76 LEU B N 1
ATOM 1405 C CA . LEU B 1 76 ? -4.539 -17.766 -16.219 1 96.12 76 LEU B CA 1
ATOM 1406 C C . LEU B 1 76 ? -3.432 -17.328 -17.172 1 96.12 76 LEU B C 1
ATOM 1408 O O . LEU B 1 76 ? -3.654 -16.484 -18.047 1 96.12 76 LEU B O 1
ATOM 1412 N N . SER B 1 77 ? -2.238 -17.906 -16.891 1 93.56 77 SER B N 1
ATOM 1413 C CA . SER B 1 77 ? -1.145 -17.672 -17.828 1 93.56 77 SER B CA 1
ATOM 1414 C C . SER B 1 77 ? -1.114 -18.766 -18.906 1 93.56 77 SER B C 1
ATOM 1416 O O . SER B 1 77 ? -0.816 -19.922 -18.625 1 93.56 77 SER B O 1
ATOM 1418 N N . ASN B 1 78 ? -1.358 -18.328 -20.125 1 92.06 78 ASN B N 1
ATOM 1419 C CA . ASN B 1 78 ? -1.36 -19.281 -21.234 1 92.06 78 ASN B CA 1
ATOM 1420 C C . ASN B 1 78 ? 0.041 -19.812 -21.516 1 92.06 78 ASN B C 1
ATOM 1422 O O . ASN B 1 78 ? 0.213 -21 -21.828 1 92.06 78 ASN B O 1
ATOM 1426 N N . ARG B 1 79 ? 0.931 -18.953 -21.422 1 88.44 79 ARG B N 1
ATOM 1427 C CA . ARG B 1 79 ? 2.312 -19.312 -21.703 1 88.44 79 ARG B CA 1
ATOM 1428 C C . ARG B 1 79 ? 2.814 -20.391 -20.75 1 88.44 79 ARG B C 1
ATOM 1430 O O . ARG B 1 79 ? 3.457 -21.359 -21.172 1 88.44 79 ARG B O 1
ATOM 1437 N N . HIS B 1 80 ? 2.49 -20.25 -19.484 1 89 80 HIS B N 1
ATOM 1438 C CA . HIS B 1 80 ? 3.02 -21.141 -18.453 1 89 80 HIS B CA 1
ATOM 1439 C C . HIS B 1 80 ? 1.996 -22.188 -18.062 1 89 80 HIS B C 1
ATOM 1441 O O . HIS B 1 80 ? 2.322 -23.141 -17.344 1 89 80 HIS B O 1
ATOM 1447 N N . MET B 1 81 ? 0.821 -22.016 -18.547 1 91.06 81 MET B N 1
ATOM 1448 C CA . MET B 1 81 ? -0.28 -22.922 -18.219 1 91.06 81 MET B CA 1
ATOM 1449 C C . MET B 1 81 ? -0.462 -23.016 -16.703 1 91.06 81 MET B C 1
ATOM 1451 O O . MET B 1 81 ? -0.574 -24.109 -16.156 1 91.06 81 MET B O 1
ATOM 1455 N N . THR B 1 82 ? -0.373 -21.875 -16.031 1 94.19 82 THR B N 1
ATOM 1456 C CA . THR B 1 82 ? -0.526 -21.797 -14.586 1 94.19 82 THR B CA 1
ATOM 1457 C C . THR B 1 82 ? -1.615 -20.781 -14.211 1 94.19 82 THR B C 1
ATOM 1459 O O . THR B 1 82 ? -1.802 -19.781 -14.898 1 94.19 82 THR B O 1
ATOM 1462 N N . TRP B 1 83 ? -2.412 -21.094 -13.18 1 95.44 83 TRP B N 1
ATOM 1463 C CA . TRP B 1 83 ? -3.354 -20.188 -12.539 1 95.44 83 TRP B CA 1
ATOM 1464 C C . TRP B 1 83 ? -2.711 -19.5 -11.336 1 95.44 83 TRP B C 1
ATOM 1466 O O . TRP B 1 83 ? -1.975 -20.125 -10.578 1 95.44 83 TRP B O 1
ATOM 1476 N N . THR B 1 84 ? -2.98 -18.172 -11.227 1 97.25 84 THR B N 1
ATOM 1477 C CA . THR B 1 84 ? -2.412 -17.438 -10.102 1 97.25 84 THR B CA 1
ATOM 1478 C C . THR B 1 84 ? -3.463 -16.547 -9.445 1 97.25 84 THR B C 1
ATOM 1480 O O . THR B 1 84 ? -4.398 -16.094 -10.109 1 97.25 84 THR B O 1
ATOM 1483 N N . ARG B 1 85 ? -3.375 -16.391 -8.086 1 98.12 85 ARG B N 1
ATOM 1484 C CA . ARG B 1 85 ? -4.156 -15.391 -7.379 1 98.12 85 ARG B CA 1
ATOM 1485 C C . ARG B 1 85 ? -3.361 -14.102 -7.203 1 98.12 85 ARG B C 1
ATOM 1487 O O . ARG B 1 85 ? -2.477 -14.023 -6.348 1 98.12 85 ARG B O 1
ATOM 1494 N N . ILE B 1 86 ? -3.838 -13.078 -8 1 97.75 86 ILE B N 1
ATOM 1495 C CA . ILE B 1 86 ? -3.043 -11.852 -7.988 1 97.75 86 ILE B CA 1
ATOM 1496 C C . ILE B 1 86 ? -3.922 -10.672 -7.586 1 97.75 86 ILE B C 1
ATOM 1498 O O . ILE B 1 86 ? -3.426 -9.562 -7.391 1 97.75 86 ILE B O 1
ATOM 1502 N N . ASP B 1 87 ? -5.246 -10.914 -7.504 1 98.19 87 ASP B N 1
ATOM 1503 C CA . ASP B 1 87 ? -6.172 -9.953 -6.906 1 98.19 87 ASP B CA 1
ATOM 1504 C C . ASP B 1 87 ? -6.34 -10.211 -5.41 1 98.19 87 ASP B C 1
ATOM 1506 O O . ASP B 1 87 ? -6.777 -11.289 -5.008 1 98.19 87 ASP B O 1
ATOM 1510 N N . MET B 1 88 ? -5.941 -9.219 -4.625 1 98.44 88 MET B N 1
ATOM 1511 C CA . MET B 1 88 ? -5.934 -9.438 -3.182 1 98.44 88 MET B CA 1
ATOM 1512 C C . MET B 1 88 ? -6.449 -8.203 -2.445 1 98.44 88 MET B C 1
ATOM 1514 O O . MET B 1 88 ? -6.574 -7.133 -3.033 1 98.44 88 MET B O 1
ATOM 1518 N N . ILE B 1 89 ? -6.836 -8.453 -1.177 1 98.25 89 ILE B N 1
ATOM 1519 C CA . ILE B 1 89 ? -7.207 -7.414 -0.22 1 98.25 89 ILE B CA 1
ATOM 1520 C C . ILE B 1 89 ? -6.406 -7.59 1.068 1 98.25 89 ILE B C 1
ATOM 1522 O O . ILE B 1 89 ? -6.531 -8.609 1.75 1 98.25 89 ILE B O 1
ATOM 1526 N N . TRP B 1 90 ? -5.543 -6.598 1.295 1 98.38 90 TRP B N 1
ATOM 1527 C CA . TRP B 1 90 ? -4.766 -6.582 2.531 1 98.38 90 TRP B CA 1
ATOM 1528 C C . TRP B 1 90 ? -5.301 -5.531 3.496 1 98.38 90 TRP B C 1
ATOM 1530 O O . TRP B 1 90 ? -5.719 -4.449 3.076 1 98.38 90 TRP B O 1
ATOM 1540 N N . GLY B 1 91 ? -5.363 -5.863 4.738 1 97.88 91 GLY B N 1
ATOM 1541 C CA . GLY B 1 91 ? -5.785 -4.938 5.777 1 97.88 91 GLY B CA 1
ATOM 1542 C C . GLY B 1 91 ? -5.176 -5.238 7.129 1 97.88 91 GLY B C 1
ATOM 1543 O O . GLY B 1 91 ? -4.555 -6.285 7.316 1 97.88 91 GLY B O 1
ATOM 1544 N N . ASN B 1 92 ? -5.281 -4.23 8.016 1 96.38 92 ASN B N 1
ATOM 1545 C CA . ASN B 1 92 ? -4.781 -4.43 9.367 1 96.38 92 ASN B CA 1
ATOM 1546 C C . ASN B 1 92 ? -5.645 -5.418 10.148 1 96.38 92 ASN B C 1
ATOM 1548 O O . ASN B 1 92 ? -6.855 -5.484 9.938 1 96.38 92 ASN B O 1
ATOM 1552 N N . LYS B 1 93 ? -4.824 -6.27 10.922 1 79.88 93 LYS B N 1
ATOM 1553 C CA . LYS B 1 93 ? -5.527 -7.25 11.742 1 79.88 93 LYS B CA 1
ATOM 1554 C C . LYS B 1 93 ? -6.473 -6.566 12.727 1 79.88 93 LYS B C 1
ATOM 1556 O O . LYS B 1 93 ? -6.125 -5.547 13.328 1 79.88 93 LYS B O 1
ATOM 1561 N N . SER B 1 94 ? -7.762 -6.664 12.57 1 61.5 94 SER B N 1
ATOM 1562 C CA . SER B 1 94 ? -8.695 -6.164 13.578 1 61.5 94 SER B CA 1
ATOM 1563 C C . SER B 1 94 ? -8.516 -6.891 14.906 1 61.5 94 SER B C 1
ATOM 1565 O O . SER B 1 94 ? -8.094 -8.047 14.938 1 61.5 94 SER B O 1
#

pLDDT: mean 86.74, std 18.51, range [23.61, 98.56]